Protein AF-A0A2P7AL87-F1 (afdb_monomer_lite)

pLDDT: mean 88.74, std 10.84, range [51.91, 98.0]

Sequence (246 aa):
HPDETDPDDQIDLTDKVFASVTGTSVNNFSGQNAAPGNHDFYVINSSNDATKQLLVTGFEGAANATANVSTQGFGVANQSINPTETLQVDFVTGGTVPAGDGAEIQYGSHLDNVMQAGFTINQITPSAPAGRVDIRISAFDVTGNEQGLNFYDGSPTAAAPITSIKLTGTSGVALPITVDGTYDVAGSVDVTVSGLGTGVVTITGLDNVTTVDVTTSSQMDRLTVTGVDSNEGLDITEFHFSAQTT

Secondary structure (DSSP, 8-state):
---TT-TT-----TTT------EEEEEEEEGGGPPSS-BSEEEEE-SS-TTSEEEEEEEETTEEE-EEEETTEEEESSSSB-BTEEEEEEEEE----SEE-GGG---SEEPS-EEEEEEEEEEEES--TT--EEEEEEEEEE-S---THHHHTT--EEE--EEEEEEEETT--SS-B-SSEEE--TTSPPEEEE-TTSSEEEEEEEPSSEEEEEEESS--SEEEEEE--SS-EEEEEEEEEEEEE-

Organism: NCBI:txid314235

Foldseek 3Di:
DADPVDPPRDDDCVVVDDDDDWDKDKFKWFLAPADDDWFQWFWTATPVGRQKIKIKGKDQQLHGFTWHGHQQFTETNDQWFAARMKIKIFTFGAFDDGGHYLQNFDGDGFDKAWFKKKFWFAAKPVRDQQDFFKKKKFFWAFDDDDGRCRVSVDTDTDQFFWQWKAKDDQQGDPDIDRDFDWGDRPPDHIWGWDRHRHRMIMITGHDHGMMIMTGTPHITRMMMMHTNDPGMITRIGMMMTIHIDD

Radius of gyration: 21.24 Å; chains: 1; bounding box: 79×34×49 Å

Structure (mmCIF, N/CA/C/O backbone):
data_AF-A0A2P7AL87-F1
#
_entry.id   AF-A0A2P7AL87-F1
#
loop_
_atom_site.group_PDB
_atom_site.id
_atom_site.type_symbol
_atom_site.label_atom_id
_atom_site.label_alt_id
_atom_site.label_comp_id
_atom_site.label_asym_id
_atom_site.label_entity_id
_atom_site.label_seq_id
_atom_site.pdbx_PDB_ins_code
_atom_site.Cartn_x
_atom_site.Cartn_y
_atom_site.Cartn_z
_atom_site.occupancy
_atom_site.B_iso_or_equiv
_atom_site.auth_seq_id
_atom_site.auth_comp_id
_atom_site.auth_asym_id
_atom_site.auth_atom_id
_atom_site.pdbx_PDB_model_num
ATOM 1 N N . HIS A 1 1 ? -51.431 5.697 -20.525 1.00 58.47 1 HIS A N 1
ATOM 2 C CA . HIS A 1 1 ? -51.931 5.813 -21.906 1.00 58.47 1 HIS A CA 1
ATOM 3 C C . HIS A 1 1 ? -52.333 7.259 -22.066 1.00 58.47 1 HIS A C 1
ATOM 5 O O . HIS A 1 1 ? -53.204 7.641 -21.298 1.00 58.47 1 HIS A O 1
ATOM 11 N N . PRO A 1 2 ? -51.658 8.034 -22.927 1.00 60.66 2 PRO A N 1
ATOM 12 C CA . PRO A 1 2 ? -52.001 9.434 -23.094 1.00 60.66 2 PRO A CA 1
ATOM 13 C C . PRO A 1 2 ? -53.343 9.591 -23.826 1.00 60.66 2 PRO A C 1
ATOM 15 O O . PRO A 1 2 ? -53.623 8.822 -24.750 1.00 60.66 2 PRO A O 1
ATOM 18 N N . ASP A 1 3 ? -54.158 10.545 -23.394 1.00 72.56 3 ASP A N 1
ATOM 19 C CA . ASP A 1 3 ? -55.403 10.991 -24.013 1.00 72.56 3 ASP A CA 1
ATOM 20 C C . ASP A 1 3 ? -55.117 12.198 -24.912 1.00 72.56 3 ASP A C 1
ATOM 22 O O . ASP A 1 3 ? -54.787 13.291 -24.463 1.00 72.56 3 ASP A O 1
ATOM 26 N N . GLU A 1 4 ? -55.256 11.999 -26.220 1.00 70.88 4 GLU A N 1
ATOM 27 C CA . GLU A 1 4 ? -54.939 13.008 -27.236 1.00 70.88 4 GLU A CA 1
ATOM 28 C C . GLU A 1 4 ? -55.937 14.183 -27.280 1.00 70.88 4 GLU A C 1
ATOM 30 O O . GLU A 1 4 ? -55.753 15.116 -28.066 1.00 70.88 4 GLU A O 1
ATOM 35 N N . THR A 1 5 ? -57.010 14.146 -26.482 1.00 76.31 5 THR A N 1
ATOM 36 C CA . THR A 1 5 ? -58.049 15.186 -26.451 1.00 76.31 5 THR A CA 1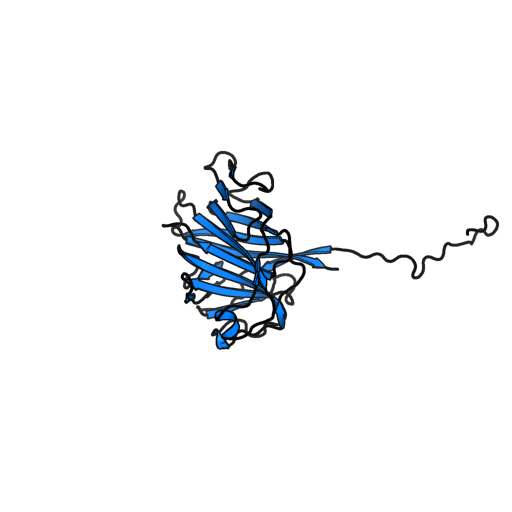
ATOM 37 C C . THR A 1 5 ? -57.954 16.135 -25.259 1.00 76.31 5 THR A C 1
ATOM 39 O O . THR A 1 5 ? -58.628 17.169 -25.268 1.00 76.31 5 THR A O 1
ATOM 42 N N . ASP A 1 6 ? -57.094 15.835 -24.283 1.00 75.94 6 ASP A N 1
ATOM 43 C CA . ASP A 1 6 ? -56.828 16.691 -23.130 1.00 75.94 6 ASP A CA 1
ATOM 44 C C . ASP A 1 6 ? -55.457 17.383 -23.287 1.00 75.94 6 ASP A C 1
ATOM 46 O O . ASP A 1 6 ? -54.415 16.727 -23.225 1.00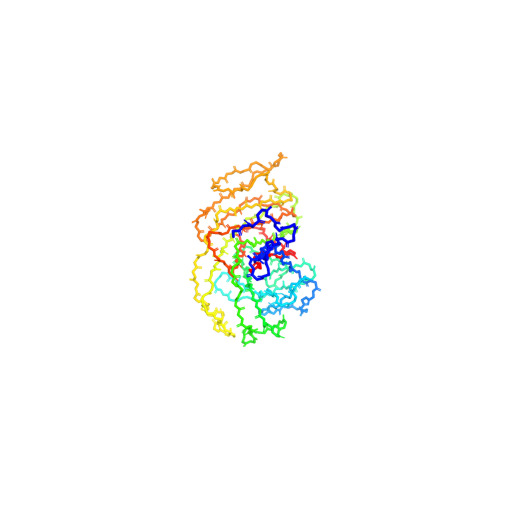 75.94 6 ASP A O 1
ATOM 50 N N . PRO A 1 7 ? -55.419 18.712 -23.514 1.00 65.88 7 PRO A N 1
ATOM 51 C CA . PRO A 1 7 ? -54.163 19.448 -23.644 1.00 65.88 7 PRO A CA 1
ATOM 52 C C . PRO A 1 7 ? -53.341 19.489 -22.343 1.00 65.88 7 PRO A C 1
ATOM 54 O O . PRO A 1 7 ? -52.167 19.856 -22.406 1.00 65.88 7 PRO A O 1
ATOM 57 N N . ASP A 1 8 ? -53.931 19.110 -21.203 1.00 69.25 8 ASP A N 1
ATOM 58 C CA . ASP A 1 8 ? -53.291 19.033 -19.889 1.00 69.25 8 ASP A CA 1
ATOM 59 C C . ASP A 1 8 ? -53.010 17.586 -19.439 1.00 69.25 8 ASP A C 1
ATOM 61 O O . ASP A 1 8 ? -52.636 17.382 -18.279 1.00 69.25 8 ASP A O 1
ATOM 65 N N . ASP A 1 9 ? -53.130 16.582 -20.322 1.00 71.12 9 ASP A N 1
ATOM 66 C CA . ASP A 1 9 ? -52.750 15.200 -20.005 1.00 71.12 9 ASP A CA 1
ATOM 67 C C . ASP A 1 9 ? -51.231 15.084 -19.815 1.00 71.12 9 ASP A C 1
ATOM 69 O O . ASP A 1 9 ? -50.433 14.866 -20.733 1.00 71.12 9 ASP A O 1
ATOM 73 N N . GLN A 1 10 ? -50.818 15.317 -18.576 1.00 71.12 10 GLN A N 1
ATOM 74 C CA . GLN A 1 10 ? -49.435 15.290 -18.151 1.00 71.12 10 GLN A CA 1
ATOM 75 C C . GLN A 1 10 ? -49.083 13.883 -17.686 1.00 71.12 10 GLN A C 1
ATOM 77 O O . GLN A 1 10 ? -49.740 13.291 -16.830 1.00 71.12 10 GLN A O 1
ATOM 82 N N . ILE A 1 11 ? -47.980 13.360 -18.216 1.00 71.50 11 ILE A N 1
ATOM 83 C CA . ILE A 1 11 ? -47.390 12.124 -17.711 1.00 71.50 11 ILE A CA 1
ATOM 84 C C . ILE A 1 11 ? -46.902 12.393 -16.282 1.00 71.50 11 ILE A C 1
ATOM 86 O O . ILE A 1 11 ? -45.880 13.051 -16.087 1.00 71.50 11 ILE A O 1
ATOM 90 N N . ASP A 1 12 ? -47.627 11.877 -15.289 1.00 71.38 12 ASP A N 1
ATOM 91 C CA . ASP A 1 12 ? -47.204 11.929 -13.891 1.00 71.38 12 ASP A CA 1
ATOM 92 C C . ASP A 1 12 ? -46.015 10.983 -13.667 1.00 71.38 12 ASP A C 1
ATOM 94 O O . ASP A 1 12 ? -46.127 9.754 -13.730 1.00 71.38 12 ASP A O 1
ATOM 98 N N . LEU A 1 13 ? -44.852 11.588 -13.442 1.00 69.81 13 LEU A N 1
ATOM 99 C CA . LEU A 1 13 ? -43.590 10.909 -13.169 1.00 69.81 13 LEU A CA 1
ATOM 100 C C . LEU A 1 13 ? -43.222 10.913 -11.675 1.00 69.81 13 LEU A C 1
ATOM 102 O O . LEU A 1 13 ? -42.133 10.449 -11.316 1.00 69.81 13 LEU A O 1
ATOM 106 N N . THR A 1 14 ? -44.109 11.409 -10.807 1.00 72.94 14 THR A N 1
ATOM 107 C CA . THR A 1 14 ? -43.929 11.414 -9.349 1.00 72.94 14 THR A CA 1
ATOM 108 C C . THR A 1 14 ? -43.740 9.979 -8.861 1.00 72.94 14 THR A C 1
ATOM 110 O O . THR A 1 14 ? -44.526 9.089 -9.180 1.00 72.94 14 THR A O 1
ATOM 113 N N . ASP A 1 15 ? -42.639 9.724 -8.153 1.00 65.94 15 ASP A N 1
ATOM 114 C CA . ASP A 1 15 ? -42.221 8.389 -7.696 1.00 65.94 15 ASP A CA 1
ATOM 115 C C . ASP A 1 15 ? -42.024 7.339 -8.815 1.00 65.94 15 ASP A C 1
ATOM 117 O O . ASP A 1 15 ? -41.997 6.132 -8.558 1.00 65.94 15 ASP A O 1
ATOM 121 N N . LYS A 1 16 ? -41.891 7.774 -10.077 1.00 63.97 16 LYS A N 1
ATOM 122 C CA . LYS A 1 16 ? -41.607 6.906 -11.237 1.00 63.97 16 LYS A CA 1
ATOM 123 C C . LYS A 1 16 ? -40.214 7.112 -11.820 1.00 63.97 16 LYS A C 1
ATOM 125 O O . LYS A 1 16 ? -39.735 6.243 -12.545 1.00 63.97 16 LYS A O 1
ATOM 130 N N . VAL A 1 17 ? -39.557 8.226 -11.497 1.00 60.22 17 VAL A N 1
ATOM 131 C CA . VAL A 1 17 ? -38.175 8.511 -11.897 1.00 60.22 17 VAL A CA 1
ATOM 132 C C . VAL A 1 17 ? -37.261 8.313 -10.694 1.00 60.22 17 VAL A C 1
ATOM 134 O O . VAL A 1 17 ? -37.156 9.172 -9.824 1.00 60.22 17 VAL A O 1
ATOM 137 N N . PHE A 1 18 ? -36.577 7.172 -10.665 1.00 67.50 18 PHE A N 1
ATOM 138 C CA . PHE A 1 18 ? -35.479 6.924 -9.737 1.00 67.50 18 PHE A CA 1
ATOM 139 C C . PHE A 1 18 ? -34.170 7.234 -10.462 1.00 67.50 18 PHE A C 1
ATOM 141 O O . PHE A 1 18 ? -33.714 6.455 -11.296 1.00 67.50 18 PHE A O 1
ATOM 148 N N . ALA A 1 19 ? -33.581 8.394 -10.178 1.00 57.25 19 ALA A N 1
ATOM 149 C CA . ALA A 1 19 ? -32.219 8.696 -10.595 1.00 57.25 19 ALA A CA 1
ATOM 150 C C . ALA A 1 19 ? -31.266 8.216 -9.492 1.00 57.25 19 ALA A C 1
ATOM 152 O O . ALA A 1 19 ? -31.168 8.848 -8.444 1.00 57.25 19 ALA A O 1
ATOM 153 N N . SER A 1 20 ? -30.591 7.086 -9.709 1.00 57.22 20 SER A N 1
ATOM 154 C CA . SER A 1 20 ? -29.416 6.721 -8.912 1.00 57.22 20 SER A CA 1
ATOM 155 C C . SER A 1 20 ? -28.197 7.371 -9.561 1.00 57.22 20 SER A C 1
ATOM 157 O O . SER A 1 20 ? -27.958 7.201 -10.758 1.00 57.22 20 SER A O 1
ATOM 159 N N . VAL A 1 21 ? -27.467 8.175 -8.790 1.00 57.81 21 VAL A N 1
ATOM 160 C CA . VAL A 1 21 ? -26.192 8.758 -9.209 1.00 57.81 21 VAL A CA 1
ATOM 161 C C . VAL A 1 21 ? -25.098 7.914 -8.579 1.00 57.81 21 VAL A C 1
ATOM 163 O O . VAL A 1 21 ? -24.751 8.111 -7.420 1.00 57.81 21 VAL A O 1
ATOM 166 N N . THR A 1 22 ? -24.551 6.971 -9.341 1.00 58.72 22 THR A N 1
ATOM 167 C CA . THR A 1 22 ? -23.320 6.290 -8.940 1.00 58.72 22 THR A CA 1
ATOM 168 C C . THR A 1 22 ? -22.155 7.245 -9.170 1.00 58.72 22 THR A C 1
ATOM 170 O O . THR A 1 22 ? -21.817 7.574 -10.308 1.00 58.72 22 THR A O 1
ATOM 173 N N . GLY A 1 23 ? -21.572 7.732 -8.079 1.00 60.50 23 GLY A N 1
ATOM 174 C CA . GLY A 1 23 ? -20.354 8.534 -8.086 1.00 60.50 23 GLY A CA 1
ATOM 175 C C . GLY A 1 23 ? -19.142 7.681 -7.723 1.00 60.50 23 GLY A C 1
ATOM 176 O O . GLY A 1 23 ? -19.226 6.798 -6.871 1.00 60.50 23 GLY A O 1
ATOM 177 N N . THR A 1 24 ? -18.002 7.948 -8.355 1.00 70.94 24 THR A N 1
ATOM 178 C CA . THR A 1 24 ? -16.700 7.459 -7.884 1.00 70.94 24 THR A CA 1
ATOM 179 C C . THR A 1 24 ? -16.003 8.612 -7.179 1.00 70.94 24 THR A C 1
ATOM 181 O O . THR A 1 24 ? -15.767 9.653 -7.794 1.00 70.94 24 THR A O 1
ATOM 184 N N . SER A 1 25 ? -15.698 8.449 -5.894 1.00 81.00 25 SER A N 1
ATOM 185 C CA . SER A 1 25 ? -14.868 9.389 -5.141 1.00 81.00 25 SER A CA 1
ATOM 186 C C . SER A 1 25 ? -13.500 8.770 -4.879 1.00 81.00 25 SER A C 1
ATOM 188 O O . SER A 1 25 ? -13.388 7.573 -4.615 1.00 81.00 25 SER A O 1
ATOM 190 N N . VAL A 1 26 ? -12.455 9.595 -4.968 1.00 88.88 26 VAL A N 1
ATOM 191 C CA . VAL A 1 26 ? -11.090 9.206 -4.599 1.00 88.88 26 VAL A CA 1
ATOM 192 C C . VAL A 1 26 ? -10.824 9.728 -3.196 1.00 88.88 26 VAL A C 1
ATOM 194 O O . VAL A 1 26 ? -10.967 10.926 -2.955 1.00 88.88 26 VAL A O 1
ATOM 197 N N . ASN A 1 27 ? -10.469 8.839 -2.278 1.00 91.38 27 ASN A N 1
ATOM 198 C CA . ASN A 1 27 ? -10.058 9.164 -0.918 1.00 91.38 27 ASN A CA 1
ATOM 199 C C . ASN A 1 27 ? -8.536 9.118 -0.851 1.00 91.38 27 ASN A C 1
ATOM 201 O O . ASN A 1 27 ? -7.960 8.091 -1.195 1.00 91.38 27 ASN A O 1
ATOM 205 N N . ASN A 1 28 ? -7.902 10.203 -0.402 1.00 92.88 28 ASN A N 1
ATOM 206 C CA . ASN A 1 28 ? -6.437 10.307 -0.338 1.00 92.88 28 ASN A CA 1
ATOM 207 C C . ASN A 1 28 ? -5.963 10.480 1.105 1.00 92.88 28 ASN A C 1
ATOM 209 O O . ASN A 1 28 ? -6.606 11.186 1.895 1.00 92.88 28 ASN A O 1
ATOM 213 N N . PHE A 1 29 ? -4.815 9.892 1.419 1.00 94.50 29 PHE A N 1
ATOM 214 C CA . PHE A 1 29 ? -4.236 9.797 2.753 1.00 94.50 29 PHE A CA 1
ATOM 215 C C . PHE A 1 29 ? -2.776 10.237 2.714 1.00 94.50 29 PHE A C 1
ATOM 217 O O . PHE A 1 29 ? -1.985 9.727 1.925 1.00 94.50 29 PHE A O 1
ATOM 224 N N . SER A 1 30 ? -2.402 11.156 3.601 1.00 93.25 30 SER A N 1
ATOM 225 C CA . SER A 1 30 ? -1.013 11.572 3.792 1.00 93.25 30 SER A CA 1
ATOM 226 C C . SER A 1 30 ? -0.668 11.600 5.275 1.00 93.25 30 SER A C 1
ATOM 228 O O . SER A 1 30 ? -1.532 11.818 6.128 1.00 93.25 30 SER A O 1
ATOM 230 N N . GLY A 1 31 ? 0.613 11.434 5.599 1.00 87.56 31 GLY A N 1
ATOM 231 C CA . GLY A 1 31 ? 1.086 11.474 6.983 1.00 87.56 31 GLY A CA 1
ATOM 232 C C . GLY A 1 31 ? 1.127 12.877 7.607 1.00 87.56 31 GLY A C 1
ATOM 233 O O . GLY A 1 31 ? 1.644 13.046 8.709 1.00 87.56 31 GLY A O 1
ATOM 234 N N . GLN A 1 32 ? 0.568 13.900 6.945 1.00 85.56 32 GLN A N 1
ATOM 235 C CA . GLN A 1 32 ? 0.622 15.301 7.381 1.00 85.56 32 GLN A CA 1
ATOM 236 C C . GLN A 1 32 ? 0.076 15.530 8.801 1.00 85.56 32 GLN A C 1
ATOM 238 O O . GLN A 1 32 ? 0.571 16.411 9.505 1.00 85.56 32 GLN A O 1
ATOM 243 N N . ASN A 1 33 ? -0.931 14.752 9.209 1.00 82.94 33 ASN A N 1
ATOM 244 C CA . ASN A 1 33 ? -1.582 14.842 10.521 1.00 82.94 33 ASN A CA 1
ATOM 245 C C . ASN A 1 33 ? -1.330 13.601 11.395 1.00 82.94 33 ASN A C 1
ATOM 247 O O . ASN A 1 33 ? -2.071 13.367 12.349 1.00 82.94 33 ASN A O 1
ATOM 251 N N . ALA A 1 34 ? -0.330 12.785 11.055 1.00 90.62 34 ALA A N 1
ATOM 252 C CA . ALA A 1 34 ? 0.011 11.606 11.837 1.00 90.62 34 ALA A CA 1
ATOM 253 C C . ALA A 1 34 ? 0.554 11.996 13.220 1.00 90.62 34 ALA A C 1
ATOM 255 O O . ALA A 1 34 ? 1.189 13.043 13.392 1.00 90.62 34 ALA A O 1
ATOM 256 N N . ALA A 1 35 ? 0.308 11.143 14.217 1.00 91.38 35 ALA A N 1
ATOM 257 C CA . ALA A 1 35 ? 0.916 11.305 15.530 1.00 91.38 35 ALA A CA 1
ATOM 258 C C . ALA A 1 35 ? 2.455 11.241 15.410 1.00 91.38 35 ALA A C 1
ATOM 260 O O . ALA A 1 35 ? 2.979 10.437 14.649 1.00 91.38 35 ALA A O 1
ATOM 261 N N . PRO A 1 36 ? 3.225 12.062 16.136 1.00 89.56 36 PRO A N 1
ATOM 262 C CA . PRO A 1 36 ? 4.680 11.995 16.053 1.00 89.56 36 PRO A CA 1
ATOM 263 C C . PRO A 1 36 ? 5.223 10.715 16.708 1.00 89.56 36 PRO A C 1
ATOM 265 O O . PRO A 1 36 ? 4.662 10.231 17.693 1.00 89.56 36 PRO A O 1
ATOM 268 N N . GLY A 1 37 ? 6.366 10.230 16.221 1.00 88.00 37 GLY A N 1
ATOM 269 C CA . GLY A 1 37 ? 7.086 9.078 16.777 1.00 88.00 37 GLY A CA 1
ATOM 270 C C . GLY A 1 37 ? 7.046 7.863 15.858 1.00 88.00 37 GLY A C 1
ATOM 271 O O . GLY A 1 37 ? 6.681 8.006 14.699 1.00 88.00 37 GLY A O 1
ATOM 272 N N . ASN A 1 38 ? 7.429 6.709 16.403 1.00 91.62 38 ASN A N 1
ATOM 273 C CA . ASN A 1 38 ? 7.218 5.394 15.807 1.00 91.62 38 ASN A CA 1
ATOM 274 C C . ASN A 1 38 ? 6.219 4.662 16.698 1.00 91.62 38 ASN A C 1
ATOM 276 O O . ASN A 1 38 ? 6.433 4.596 17.910 1.00 91.62 38 ASN A O 1
ATOM 280 N N . HIS A 1 39 ? 5.168 4.122 16.099 1.00 96.12 39 HIS A N 1
ATOM 281 C CA . HIS A 1 39 ? 4.103 3.402 16.794 1.00 96.12 39 HIS A CA 1
ATOM 282 C C . HIS A 1 39 ? 3.888 2.062 16.105 1.00 96.12 39 HIS A C 1
ATOM 284 O O . HIS A 1 39 ? 4.256 1.906 14.941 1.00 96.12 39 HIS A O 1
ATOM 290 N N . ASP A 1 40 ? 3.291 1.095 16.790 1.00 96.75 40 ASP A N 1
ATOM 291 C CA . ASP A 1 40 ? 2.956 -0.183 16.158 1.00 96.75 40 ASP A CA 1
ATOM 292 C C . ASP A 1 40 ? 1.974 0.055 14.996 1.00 96.75 40 ASP A C 1
ATOM 294 O O . ASP A 1 40 ? 2.154 -0.473 13.893 1.00 96.75 40 ASP A O 1
ATOM 298 N N . PHE A 1 41 ? 1.000 0.948 15.204 1.00 97.50 41 PHE A N 1
ATOM 299 C CA . PHE A 1 41 ? 0.019 1.324 14.191 1.00 97.50 41 PHE A CA 1
ATOM 300 C C . PHE A 1 41 ? -0.263 2.830 14.125 1.00 97.50 41 PHE A C 1
ATOM 302 O O . PHE A 1 41 ? -0.020 3.574 15.077 1.00 97.50 41 PHE A O 1
ATOM 309 N N . TYR A 1 42 ? -0.869 3.252 13.012 1.00 97.88 42 TYR A N 1
ATOM 310 C CA . TYR A 1 42 ? -1.472 4.577 12.828 1.00 97.88 42 TYR A CA 1
ATOM 311 C C . TYR A 1 42 ? -2.864 4.466 12.225 1.00 97.88 42 TYR A C 1
ATOM 313 O O . TYR A 1 42 ? -3.101 3.613 11.380 1.00 97.88 42 TYR A O 1
ATOM 321 N N . VAL A 1 43 ? -3.751 5.392 12.577 1.00 97.25 43 VAL A N 1
ATOM 322 C CA . VAL A 1 43 ? -5.024 5.622 11.890 1.00 97.25 43 VAL A CA 1
ATOM 323 C C . VAL A 1 43 ? -4.987 7.007 11.257 1.00 97.25 43 VAL A C 1
ATOM 325 O O . VAL A 1 43 ? -4.949 8.026 11.947 1.00 97.25 43 VAL A O 1
ATOM 328 N N . ILE A 1 44 ? -5.003 7.048 9.928 1.00 96.75 44 ILE A N 1
ATOM 329 C CA . ILE A 1 44 ? -4.940 8.277 9.138 1.00 96.75 44 ILE A CA 1
ATOM 330 C C . ILE A 1 44 ? -6.300 8.527 8.499 1.00 96.75 44 ILE A C 1
ATOM 332 O O . ILE A 1 44 ? -6.796 7.713 7.727 1.00 96.75 44 ILE A O 1
ATOM 336 N N . ASN A 1 45 ? -6.910 9.669 8.801 1.00 95.44 45 ASN A N 1
ATOM 337 C CA . ASN A 1 45 ? -8.167 10.066 8.170 1.00 95.44 45 ASN A CA 1
ATOM 338 C C . ASN A 1 45 ? -7.929 10.495 6.721 1.00 95.44 45 ASN A C 1
ATOM 340 O O . ASN A 1 45 ? -6.922 11.140 6.416 1.00 95.44 45 ASN A O 1
ATOM 344 N N . SER A 1 46 ? -8.891 10.209 5.846 1.00 94.00 46 SER A N 1
ATOM 345 C CA . SER A 1 46 ? -8.846 10.739 4.492 1.00 94.00 46 SER A CA 1
ATOM 346 C C . SER A 1 46 ? -8.970 12.260 4.505 1.00 94.00 46 SER A C 1
ATOM 348 O O . SER A 1 46 ? -9.716 12.845 5.294 1.00 94.00 46 SER A O 1
ATOM 350 N N . SER A 1 47 ? -8.245 12.904 3.596 1.00 89.62 47 SER A N 1
ATOM 351 C CA . SER A 1 47 ? -8.239 14.361 3.433 1.00 89.62 47 SER A CA 1
ATOM 352 C C . SER A 1 47 ? -9.593 14.943 3.016 1.00 89.62 47 SER A C 1
ATOM 354 O O . SER A 1 47 ? -9.867 16.109 3.302 1.00 89.62 47 SER A O 1
ATOM 356 N N . ASN A 1 48 ? -10.442 14.152 2.360 1.00 87.44 48 ASN A N 1
ATOM 357 C CA . ASN A 1 48 ? -11.726 14.588 1.811 1.00 87.44 48 ASN A CA 1
ATOM 358 C C . ASN A 1 48 ? -12.952 13.908 2.444 1.00 87.44 48 ASN A C 1
ATOM 360 O O . ASN A 1 48 ? -14.059 14.411 2.270 1.00 87.44 48 ASN A O 1
ATOM 364 N N . ASP A 1 49 ? -12.769 12.823 3.199 1.00 90.56 49 ASP A N 1
ATOM 365 C CA . ASP A 1 49 ? -13.825 12.174 3.981 1.00 90.56 49 ASP A CA 1
ATOM 366 C C . ASP A 1 49 ? -13.239 11.536 5.250 1.00 90.56 49 ASP A C 1
ATOM 368 O O . ASP A 1 49 ? -12.743 10.411 5.234 1.00 90.56 49 ASP A O 1
ATOM 372 N N . ALA A 1 50 ? -13.322 12.238 6.382 1.00 90.50 50 ALA A N 1
ATOM 373 C CA . ALA A 1 50 ? -12.772 11.753 7.650 1.00 90.50 50 ALA A CA 1
ATOM 374 C C . ALA A 1 50 ? -13.455 10.479 8.188 1.00 90.50 50 ALA A C 1
ATOM 376 O O . ALA A 1 50 ? -12.958 9.887 9.144 1.00 90.50 50 ALA A O 1
ATOM 377 N N . THR A 1 51 ? -14.581 10.047 7.604 1.00 92.00 51 THR A N 1
ATOM 378 C CA . THR A 1 51 ? -15.199 8.754 7.937 1.00 92.00 51 THR A CA 1
ATOM 379 C C . THR A 1 51 ? -14.469 7.578 7.290 1.00 92.00 51 THR A C 1
ATOM 381 O O . THR A 1 51 ? -14.648 6.439 7.725 1.00 92.00 51 THR A O 1
ATOM 384 N N . LYS A 1 52 ? -13.640 7.836 6.272 1.00 94.75 52 LYS A N 1
ATOM 385 C CA . LYS A 1 52 ? -12.746 6.865 5.640 1.00 94.75 52 LYS A CA 1
ATOM 386 C C . LYS A 1 52 ? -11.352 7.019 6.218 1.00 94.75 52 LYS A C 1
ATOM 388 O O . LYS A 1 52 ? -10.824 8.128 6.317 1.00 94.75 52 LYS A O 1
ATOM 393 N N . GLN A 1 53 ? -10.762 5.904 6.611 1.00 96.62 53 GLN A N 1
ATOM 394 C CA . GLN A 1 53 ? -9.509 5.882 7.346 1.00 96.62 53 GLN A CA 1
ATOM 395 C C . GLN A 1 53 ? -8.570 4.828 6.769 1.00 96.62 53 GLN A C 1
ATOM 397 O O . GLN A 1 53 ? -9.002 3.844 6.171 1.00 96.62 53 GLN A O 1
ATOM 402 N N . LEU A 1 54 ? -7.280 5.058 6.970 1.00 97.19 54 LEU A N 1
ATOM 403 C CA . LEU A 1 54 ? -6.204 4.133 6.668 1.00 97.19 54 LEU A CA 1
ATOM 404 C C . LEU A 1 54 ? -5.599 3.672 7.992 1.00 97.19 54 LEU A C 1
ATOM 406 O O . LEU A 1 54 ? -5.028 4.491 8.713 1.00 97.19 54 LEU A O 1
ATOM 410 N N . LEU A 1 55 ? -5.739 2.392 8.320 1.00 97.44 55 LEU A N 1
ATOM 411 C CA . LEU A 1 55 ? -4.999 1.758 9.406 1.00 97.44 55 LEU A CA 1
ATOM 412 C C . LEU A 1 55 ? -3.670 1.255 8.835 1.00 97.44 55 LEU A C 1
ATOM 414 O O . LEU A 1 55 ? -3.661 0.461 7.905 1.00 97.44 55 LEU A O 1
ATOM 418 N N . VAL A 1 56 ? -2.555 1.752 9.358 1.00 97.44 56 VAL A N 1
ATOM 419 C CA . VAL A 1 56 ? -1.205 1.491 8.844 1.00 97.44 56 VAL A CA 1
ATOM 420 C C . VAL A 1 56 ? -0.419 0.692 9.870 1.00 97.44 56 VAL A C 1
ATOM 422 O O . VAL A 1 56 ? -0.336 1.116 11.023 1.00 97.44 56 VAL A O 1
ATOM 425 N N . THR A 1 57 ? 0.200 -0.408 9.448 1.00 97.00 57 THR A N 1
ATOM 426 C CA . THR A 1 57 ? 1.083 -1.247 10.271 1.00 97.00 57 THR A CA 1
ATOM 427 C C . THR A 1 57 ? 2.345 -1.650 9.504 1.00 97.00 57 THR A C 1
ATOM 429 O O . THR A 1 57 ? 2.359 -1.699 8.272 1.00 97.00 57 THR A O 1
ATOM 432 N N . GLY A 1 58 ? 3.437 -1.900 10.233 1.00 95.62 58 GLY A N 1
ATOM 433 C CA . GLY A 1 58 ? 4.728 -2.292 9.667 1.00 95.62 58 GLY A CA 1
ATOM 434 C C . GLY A 1 58 ? 5.125 -3.723 10.024 1.00 95.62 58 GLY A C 1
ATOM 435 O O . GLY A 1 58 ? 4.774 -4.238 11.085 1.00 95.62 58 GLY A O 1
ATOM 436 N N . PHE A 1 59 ? 5.894 -4.361 9.145 1.00 94.94 59 PHE A N 1
ATOM 437 C CA . PHE A 1 59 ? 6.435 -5.703 9.355 1.00 94.94 59 PHE A CA 1
ATOM 438 C C . PHE A 1 59 ? 7.860 -5.811 8.808 1.00 94.94 59 PHE A C 1
ATOM 440 O O . PHE A 1 59 ? 8.166 -5.254 7.756 1.00 94.94 59 PHE A O 1
ATOM 447 N N . GLU A 1 60 ? 8.710 -6.584 9.482 1.00 93.06 60 GLU A N 1
ATOM 448 C CA . GLU A 1 60 ? 10.016 -7.024 8.980 1.00 93.06 60 GLU A CA 1
ATOM 449 C C . GLU A 1 60 ? 9.959 -8.543 8.768 1.00 93.06 60 GLU A C 1
ATOM 451 O O . GLU A 1 60 ? 9.874 -9.336 9.714 1.00 93.06 60 GLU A O 1
ATOM 456 N N . GLY A 1 61 ? 9.916 -8.971 7.503 1.00 88.88 61 GLY A N 1
ATOM 457 C CA . GLY A 1 61 ? 9.573 -10.350 7.169 1.00 88.88 61 GLY A CA 1
ATOM 458 C C . GLY A 1 61 ? 8.184 -10.734 7.699 1.00 88.88 61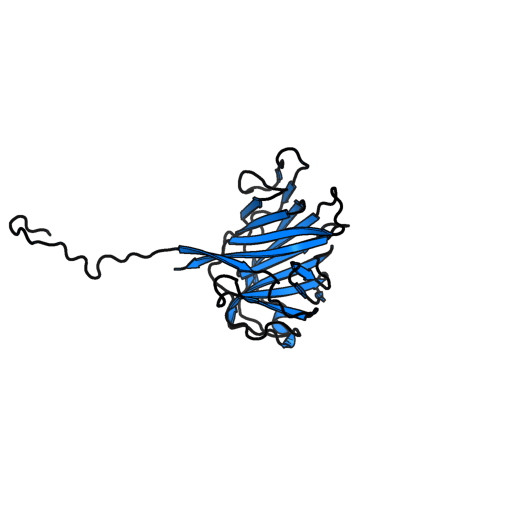 GLY A C 1
ATOM 459 O O . GLY A 1 61 ? 7.177 -10.203 7.245 1.00 88.88 61 GLY A O 1
ATOM 460 N N . ALA A 1 62 ? 8.131 -11.688 8.635 1.00 87.25 62 ALA A N 1
ATOM 461 C CA . ALA A 1 62 ? 6.888 -12.143 9.275 1.00 87.25 62 ALA A CA 1
ATOM 462 C C . ALA A 1 62 ? 6.685 -11.581 10.695 1.00 87.25 62 ALA A C 1
ATOM 464 O O . ALA A 1 62 ? 5.717 -11.944 11.359 1.00 87.25 62 ALA A O 1
ATOM 465 N N . ALA A 1 63 ? 7.615 -10.763 11.192 1.00 91.38 63 ALA A N 1
ATOM 466 C CA . ALA A 1 63 ? 7.529 -10.166 12.517 1.00 91.38 63 ALA A CA 1
ATOM 467 C C . ALA A 1 63 ? 6.908 -8.770 12.437 1.00 91.38 63 ALA A C 1
ATOM 469 O O . ALA A 1 63 ? 7.183 -8.018 11.501 1.00 91.38 63 ALA A O 1
ATOM 470 N N . ASN A 1 64 ? 6.111 -8.409 13.442 1.00 91.75 64 ASN A N 1
ATOM 471 C CA . ASN A 1 64 ? 5.609 -7.045 13.583 1.00 91.75 64 ASN A CA 1
ATOM 472 C C . ASN A 1 64 ? 6.783 -6.083 13.781 1.00 91.75 64 ASN A C 1
ATOM 474 O O . ASN A 1 64 ? 7.718 -6.373 14.533 1.00 91.75 64 ASN A O 1
ATOM 478 N N . ALA A 1 65 ? 6.693 -4.927 13.143 1.00 94.19 65 ALA A N 1
ATOM 479 C CA . ALA A 1 65 ? 7.598 -3.810 13.326 1.00 94.19 65 ALA A CA 1
ATOM 480 C C . ALA A 1 65 ? 6.775 -2.537 13.539 1.00 94.19 65 ALA A C 1
ATOM 482 O O . ALA A 1 65 ? 5.606 -2.454 13.163 1.00 94.19 65 ALA A O 1
ATOM 483 N N . THR A 1 66 ? 7.387 -1.513 14.123 1.00 95.38 66 THR A N 1
ATOM 484 C CA . THR A 1 66 ? 6.720 -0.211 14.225 1.00 95.38 66 THR A CA 1
ATOM 485 C C . THR A 1 66 ? 6.516 0.380 12.834 1.00 95.38 66 THR A C 1
ATOM 487 O O . THR A 1 66 ? 7.438 0.355 12.017 1.00 95.38 66 THR A O 1
ATOM 490 N N . ALA A 1 67 ? 5.357 0.965 12.572 1.00 95.00 67 ALA A N 1
ATOM 491 C CA . ALA A 1 67 ? 5.178 1.883 11.462 1.00 95.00 67 ALA A CA 1
ATOM 492 C C . ALA A 1 67 ? 5.825 3.239 11.796 1.00 95.00 67 ALA A C 1
ATOM 494 O O . ALA A 1 67 ? 5.995 3.613 12.961 1.00 95.00 67 ALA A O 1
ATOM 495 N N . ASN A 1 68 ? 6.173 4.003 10.766 1.00 92.94 68 ASN A N 1
ATOM 496 C CA . ASN A 1 68 ? 6.594 5.387 10.920 1.00 92.94 68 ASN A CA 1
ATOM 497 C C . ASN A 1 68 ? 5.893 6.245 9.866 1.00 92.94 68 ASN A C 1
ATOM 499 O O . ASN A 1 68 ? 6.180 6.162 8.670 1.00 92.94 68 ASN A O 1
ATOM 503 N N . VAL A 1 69 ? 4.954 7.068 10.326 1.00 91.94 69 VAL A N 1
ATOM 504 C CA . VAL A 1 69 ? 4.145 7.939 9.475 1.00 91.94 69 VAL A CA 1
ATOM 505 C C . VAL A 1 69 ? 4.365 9.387 9.894 1.00 91.94 69 VAL A C 1
ATOM 507 O O . VAL A 1 69 ? 4.217 9.742 11.061 1.00 91.94 69 VAL A O 1
ATOM 510 N N . SER A 1 70 ? 4.721 10.242 8.939 1.00 89.44 70 SER A N 1
ATOM 511 C CA . SER A 1 70 ? 4.955 11.669 9.172 1.00 89.44 70 SER A CA 1
ATOM 512 C C . SER A 1 70 ? 4.631 12.508 7.938 1.00 89.44 70 SER A C 1
ATOM 514 O O . SER A 1 70 ? 4.211 11.996 6.901 1.00 89.44 70 SER A O 1
ATOM 516 N N . THR A 1 71 ? 4.892 13.814 8.010 1.00 85.19 71 THR A N 1
ATOM 517 C CA . THR A 1 71 ? 4.765 14.721 6.858 1.00 85.19 71 THR A CA 1
ATOM 518 C C . THR A 1 71 ? 5.613 14.295 5.660 1.00 85.19 71 THR A C 1
ATOM 520 O O . THR A 1 71 ? 5.315 14.700 4.542 1.00 85.19 71 THR A O 1
ATOM 523 N N . GLN A 1 72 ? 6.665 13.505 5.894 1.00 84.38 72 GLN A N 1
ATOM 524 C CA . GLN A 1 72 ? 7.564 13.020 4.851 1.00 84.38 72 GLN A CA 1
ATOM 525 C C . GLN A 1 72 ? 7.050 11.754 4.166 1.00 84.38 72 GLN A C 1
ATOM 527 O O . GLN A 1 72 ? 7.504 11.455 3.067 1.00 84.38 72 GLN A O 1
ATOM 532 N N . GLY A 1 73 ? 6.115 11.032 4.787 1.00 89.88 73 GLY A N 1
ATOM 533 C CA . GLY A 1 73 ? 5.558 9.811 4.227 1.00 89.88 73 GLY A CA 1
ATOM 534 C C . GLY A 1 73 ? 5.354 8.690 5.237 1.00 89.88 73 GLY A C 1
ATOM 535 O O . GLY A 1 73 ? 5.335 8.908 6.451 1.00 89.88 73 GLY A O 1
ATOM 536 N N . PHE A 1 74 ? 5.191 7.493 4.692 1.00 94.19 74 PHE A N 1
ATOM 537 C CA . PHE A 1 74 ? 4.924 6.229 5.350 1.00 94.19 74 PHE A CA 1
ATOM 538 C C . PHE A 1 74 ? 6.127 5.298 5.161 1.00 94.19 74 PHE A C 1
ATOM 540 O O . PHE A 1 74 ? 6.641 5.163 4.049 1.00 94.19 74 PHE A O 1
ATOM 547 N N . GLY A 1 75 ? 6.537 4.630 6.235 1.00 92.50 75 GLY A N 1
ATOM 548 C CA . GLY A 1 75 ? 7.620 3.651 6.238 1.00 92.50 75 GLY A CA 1
ATOM 549 C C . GLY A 1 75 ? 7.515 2.676 7.409 1.00 92.50 75 GLY A C 1
ATOM 550 O O . GLY A 1 75 ? 6.549 2.708 8.181 1.00 92.50 75 GLY A O 1
ATOM 551 N N . VAL A 1 76 ? 8.515 1.805 7.536 1.00 92.69 76 VAL A N 1
ATOM 552 C CA . VAL A 1 76 ? 8.607 0.772 8.575 1.00 92.69 76 VAL A CA 1
ATOM 553 C C . VAL A 1 76 ? 9.873 1.004 9.391 1.00 92.69 76 VAL A C 1
ATOM 555 O O . VAL A 1 76 ? 10.969 1.075 8.849 1.00 92.69 76 VAL A O 1
ATOM 558 N N . ALA A 1 77 ? 9.721 1.160 10.709 1.00 88.44 77 ALA A N 1
ATOM 559 C CA . ALA A 1 77 ? 10.738 1.521 11.710 1.00 88.44 77 ALA A CA 1
ATOM 560 C C . ALA A 1 77 ? 11.463 2.867 11.483 1.00 88.44 77 ALA A C 1
ATOM 562 O O . ALA A 1 77 ? 11.842 3.561 12.427 1.00 88.44 77 ALA A O 1
ATOM 563 N N . ASN A 1 78 ? 11.629 3.279 10.240 1.00 84.88 78 ASN A N 1
ATOM 564 C CA . ASN A 1 78 ? 12.186 4.526 9.759 1.00 84.88 78 ASN A CA 1
ATOM 565 C C . ASN A 1 78 ? 11.248 5.079 8.664 1.00 84.88 78 ASN A C 1
ATOM 567 O O . ASN A 1 78 ? 10.199 4.511 8.379 1.00 84.88 78 ASN A O 1
ATOM 571 N N . GLN A 1 79 ? 11.603 6.213 8.066 1.00 83.06 79 GLN A N 1
ATOM 572 C CA . GLN A 1 79 ? 10.753 6.895 7.085 1.00 83.06 79 GLN A CA 1
ATOM 573 C C . GLN A 1 79 ? 10.729 6.244 5.686 1.00 83.06 79 GLN A C 1
ATOM 575 O O . GLN A 1 79 ? 10.246 6.872 4.749 1.00 83.06 79 GLN A O 1
ATOM 580 N N . SER A 1 80 ? 11.252 5.025 5.552 1.00 89.00 80 SER A N 1
ATOM 581 C CA . SER A 1 80 ? 11.347 4.258 4.313 1.00 89.00 80 SER A CA 1
ATOM 582 C C . SER A 1 80 ? 10.869 2.818 4.526 1.00 89.00 80 SER A C 1
ATOM 584 O O . SER A 1 80 ? 10.701 2.365 5.657 1.00 89.00 80 SER A O 1
ATOM 586 N N . ILE A 1 81 ? 10.608 2.117 3.430 1.00 92.56 81 ILE A N 1
ATOM 587 C CA . ILE A 1 81 ? 10.367 0.678 3.367 1.00 92.56 81 ILE A CA 1
ATOM 588 C C . ILE A 1 81 ? 11.625 0.071 2.754 1.00 92.56 81 ILE A C 1
ATOM 590 O O . ILE A 1 81 ? 11.850 0.182 1.548 1.00 92.56 81 ILE A O 1
ATOM 594 N N . ASN A 1 82 ? 12.467 -0.521 3.588 1.00 92.06 82 ASN A N 1
ATOM 595 C CA . ASN A 1 82 ? 13.701 -1.183 3.189 1.00 92.06 82 ASN A CA 1
ATOM 596 C C . ASN A 1 82 ? 13.436 -2.563 2.567 1.00 92.06 82 ASN A C 1
ATOM 598 O O . ASN A 1 82 ? 12.334 -3.114 2.678 1.00 92.06 82 ASN A O 1
ATOM 602 N N . PRO A 1 83 ? 14.469 -3.178 1.964 1.00 89.94 83 PRO A N 1
ATOM 603 C CA . PRO A 1 83 ? 14.451 -4.592 1.618 1.00 89.94 83 PRO A CA 1
ATOM 604 C C . PRO A 1 83 ? 13.876 -5.468 2.737 1.00 89.94 83 PRO A C 1
ATOM 606 O O . PRO A 1 83 ? 14.315 -5.386 3.882 1.00 89.94 83 PRO A O 1
ATOM 609 N N . THR A 1 84 ? 12.930 -6.346 2.397 1.00 90.56 84 THR A N 1
ATOM 610 C CA . THR A 1 84 ? 12.216 -7.283 3.293 1.00 90.56 84 THR A CA 1
ATOM 611 C C . THR A 1 84 ? 11.206 -6.670 4.269 1.00 90.56 84 THR A C 1
ATOM 613 O O . THR A 1 84 ? 10.421 -7.415 4.867 1.00 90.56 84 THR A O 1
ATOM 616 N N . GLU A 1 85 ? 11.157 -5.343 4.393 1.00 95.69 85 GLU A N 1
ATOM 617 C CA . GLU A 1 85 ? 10.110 -4.659 5.148 1.00 95.69 85 GLU A CA 1
ATOM 618 C C . GLU A 1 85 ? 8.812 -4.622 4.335 1.00 95.69 85 GLU A C 1
ATOM 620 O O . GLU A 1 85 ? 8.810 -4.514 3.106 1.00 95.69 85 GLU A O 1
ATOM 625 N N . THR A 1 86 ? 7.684 -4.728 5.031 1.00 96.25 86 THR A N 1
ATOM 626 C CA . THR A 1 86 ? 6.345 -4.633 4.452 1.00 96.25 86 THR A CA 1
ATOM 627 C C . THR A 1 86 ? 5.537 -3.595 5.202 1.00 96.25 86 THR A C 1
ATOM 629 O O . THR A 1 86 ? 5.333 -3.710 6.409 1.00 96.25 86 THR A O 1
ATOM 632 N N . LEU A 1 87 ? 5.038 -2.605 4.470 1.00 96.81 87 LEU A N 1
ATOM 633 C CA . LEU A 1 87 ? 4.009 -1.705 4.958 1.00 96.81 87 LEU A CA 1
ATOM 634 C C . LEU A 1 87 ? 2.649 -2.285 4.574 1.00 96.81 87 LEU A C 1
ATOM 636 O O . LEU A 1 87 ? 2.372 -2.505 3.392 1.00 96.81 87 LEU A O 1
ATOM 640 N N . GLN A 1 88 ? 1.810 -2.548 5.566 1.00 97.00 88 GLN A N 1
ATOM 641 C CA . GLN A 1 88 ? 0.428 -2.949 5.362 1.00 97.00 88 GLN A CA 1
ATOM 642 C C . GLN A 1 88 ? -0.476 -1.754 5.631 1.00 97.00 88 GLN A C 1
ATOM 644 O O . GLN A 1 88 ? -0.295 -1.021 6.607 1.00 97.00 88 GLN A O 1
ATOM 649 N N . VAL A 1 89 ? -1.455 -1.568 4.756 1.00 97.25 89 VAL A N 1
ATOM 650 C CA . VAL A 1 89 ? -2.498 -0.573 4.933 1.00 97.25 89 VAL A CA 1
ATOM 651 C C . VAL A 1 89 ? -3.867 -1.210 4.766 1.00 97.25 89 VAL A C 1
ATOM 653 O O . VAL A 1 89 ? -4.112 -1.958 3.821 1.00 97.25 89 VAL A O 1
ATOM 656 N N . ASP A 1 90 ? -4.762 -0.877 5.682 1.00 97.69 90 ASP A N 1
ATOM 657 C CA . ASP A 1 90 ? -6.126 -1.369 5.736 1.00 97.69 90 ASP A CA 1
ATOM 658 C C . ASP A 1 90 ? -7.089 -0.184 5.595 1.00 97.69 90 ASP A C 1
ATOM 660 O O . ASP A 1 90 ? -6.994 0.818 6.310 1.00 97.69 90 ASP A O 1
ATOM 664 N N . PHE A 1 91 ? -8.028 -0.289 4.662 1.00 96.94 91 PHE A N 1
ATOM 665 C CA . PHE A 1 91 ? -9.084 0.686 4.427 1.00 96.94 91 PHE A CA 1
ATOM 666 C C . PHE A 1 91 ? -10.220 0.417 5.413 1.00 96.94 91 PHE A C 1
ATOM 668 O O . PHE A 1 91 ? -10.960 -0.557 5.283 1.00 96.94 91 PHE A O 1
ATOM 675 N N . VAL A 1 92 ? -10.353 1.279 6.419 1.00 97.00 92 VAL A N 1
ATOM 676 C CA . VAL A 1 92 ? -11.257 1.068 7.557 1.00 97.00 92 VAL A CA 1
ATOM 677 C C . VAL A 1 92 ? -12.107 2.303 7.858 1.00 97.00 92 VAL A C 1
ATOM 679 O O . VAL A 1 92 ? -11.956 3.378 7.271 1.00 97.00 92 VAL A O 1
ATOM 682 N N . THR A 1 93 ? -13.029 2.152 8.800 1.00 96.62 93 THR A N 1
ATOM 683 C CA . THR A 1 93 ? -13.793 3.243 9.409 1.00 96.62 93 THR A CA 1
ATOM 684 C C . THR A 1 93 ? -13.941 3.023 10.913 1.00 96.62 93 THR A C 1
ATOM 686 O O . THR A 1 93 ? -13.854 1.895 11.393 1.00 96.62 93 THR A O 1
ATOM 689 N N . GLY A 1 94 ? -14.194 4.089 11.675 1.00 96.62 94 GLY A N 1
ATOM 690 C CA . GLY A 1 94 ? -14.481 4.025 13.112 1.00 96.62 94 GLY A CA 1
ATOM 691 C C . GLY A 1 94 ? -13.262 3.876 14.029 1.00 96.62 94 GLY A C 1
ATOM 692 O O . GLY A 1 94 ? -13.436 3.589 15.209 1.00 96.62 94 GLY A O 1
ATOM 693 N N . GLY A 1 95 ? -12.045 4.067 13.522 1.00 96.38 95 GLY A N 1
ATOM 694 C CA . GLY A 1 95 ? -10.830 4.174 14.325 1.00 96.38 95 GLY A CA 1
ATOM 695 C C . GLY A 1 95 ? -10.820 5.454 15.163 1.00 96.38 95 GLY A C 1
ATOM 696 O O . GLY A 1 95 ? -11.045 6.553 14.650 1.00 96.38 95 GLY A O 1
ATOM 697 N N . THR A 1 96 ? -10.580 5.304 16.465 1.00 93.81 96 THR A N 1
ATOM 698 C CA . THR A 1 96 ? -10.643 6.394 17.460 1.00 93.81 96 THR A CA 1
ATOM 699 C C . THR A 1 96 ? -9.285 6.736 18.067 1.00 93.81 96 THR A C 1
ATOM 701 O O . THR A 1 96 ? -9.092 7.861 18.530 1.00 93.81 96 THR A O 1
ATOM 704 N N . VAL A 1 97 ? -8.345 5.788 18.053 1.00 95.81 97 VAL A N 1
ATOM 705 C CA . VAL A 1 97 ? -6.971 5.982 18.522 1.00 95.81 97 VAL A CA 1
ATOM 706 C C . VAL A 1 97 ? -6.082 6.260 17.307 1.00 95.81 97 VAL A C 1
ATOM 708 O O . VAL A 1 97 ? -6.010 5.417 16.416 1.00 95.81 97 VAL A O 1
ATOM 711 N N . PRO A 1 98 ? -5.433 7.437 17.227 1.00 95.19 98 PRO A N 1
ATOM 712 C CA . PRO A 1 98 ? -4.706 7.852 16.027 1.00 95.19 98 PRO A CA 1
ATOM 713 C C . PRO A 1 98 ? -3.378 7.114 15.818 1.00 95.19 98 PRO A C 1
ATOM 715 O O . PRO A 1 98 ? -2.908 7.042 14.687 1.00 95.19 98 PRO A O 1
ATOM 718 N N . ALA A 1 99 ? -2.760 6.611 16.887 1.00 97.25 99 ALA A N 1
ATOM 719 C CA . ALA A 1 99 ? -1.570 5.762 16.873 1.00 97.25 99 ALA A CA 1
ATOM 720 C C . ALA A 1 99 ? -1.353 5.176 18.276 1.00 97.25 99 ALA A C 1
ATOM 722 O O . ALA A 1 99 ? -1.831 5.768 19.251 1.00 97.25 99 ALA A O 1
ATOM 723 N N . GLY A 1 100 ? -0.624 4.068 18.383 1.00 96.56 100 GLY A N 1
ATOM 724 C CA . GLY A 1 100 ? -0.297 3.459 19.672 1.00 96.56 100 GLY A CA 1
ATOM 725 C C . GLY A 1 100 ? 0.337 2.077 19.554 1.00 96.56 100 GLY A C 1
ATOM 726 O O . GLY A 1 100 ? 0.870 1.714 18.500 1.00 96.56 100 GLY A O 1
ATOM 727 N N . ASP A 1 101 ? 0.247 1.315 20.640 1.00 96.50 101 ASP A N 1
ATOM 728 C CA . ASP A 1 101 ? 0.723 -0.067 20.717 1.00 96.50 101 ASP A CA 1
ATOM 729 C C . ASP A 1 101 ? -0.277 -1.025 20.053 1.00 96.50 101 ASP A C 1
ATOM 731 O O . ASP A 1 101 ? -1.484 -0.780 20.015 1.00 96.50 101 ASP A O 1
ATOM 735 N N . GLY A 1 102 ? 0.182 -2.192 19.604 1.00 93.50 102 GLY A N 1
ATOM 736 C CA . GLY A 1 102 ? -0.665 -3.159 18.905 1.00 93.50 102 GLY A CA 1
ATOM 737 C C . GLY A 1 102 ? -1.914 -3.609 19.649 1.00 93.50 102 GLY A C 1
ATOM 738 O O . GLY A 1 102 ? -2.944 -3.881 19.040 1.00 93.50 102 GLY A O 1
ATOM 739 N N . ALA A 1 103 ? -1.859 -3.650 20.979 1.00 96.06 103 ALA A N 1
ATOM 740 C CA . ALA A 1 103 ? -3.007 -3.995 21.812 1.00 96.06 103 ALA A CA 1
ATOM 741 C C . ALA A 1 103 ? -4.128 -2.936 21.782 1.00 96.06 103 ALA A C 1
ATOM 743 O O . ALA A 1 103 ? -5.253 -3.240 22.178 1.00 96.06 103 ALA A O 1
ATOM 744 N N . GLU A 1 104 ? -3.837 -1.718 21.323 1.00 96.88 104 GLU A N 1
ATOM 745 C CA . GLU A 1 104 ? -4.758 -0.578 21.292 1.00 96.88 104 GLU A CA 1
ATOM 746 C C . GLU A 1 104 ? -5.460 -0.406 19.935 1.00 96.88 104 GLU A C 1
ATOM 748 O O . GLU A 1 104 ? -6.343 0.452 19.816 1.00 96.88 104 GLU A O 1
ATOM 753 N N . ILE A 1 105 ? -5.103 -1.227 18.933 1.00 96.69 105 ILE A N 1
ATOM 754 C CA . ILE A 1 105 ? -5.743 -1.237 17.613 1.00 96.69 105 ILE A CA 1
ATOM 755 C C . ILE A 1 105 ? -7.244 -1.453 17.787 1.00 96.69 105 ILE A C 1
ATOM 757 O O . ILE A 1 105 ? -7.691 -2.502 18.253 1.00 96.69 105 ILE A O 1
ATOM 761 N N . GLN A 1 106 ? -8.025 -0.464 17.365 1.00 95.62 106 GLN A N 1
ATOM 762 C CA . GLN A 1 106 ? -9.480 -0.505 17.395 1.00 95.62 106 GLN A CA 1
ATOM 763 C C . GLN A 1 106 ? -10.053 0.285 16.219 1.00 95.62 106 GLN A C 1
ATOM 765 O O . GLN A 1 106 ? -9.631 1.409 15.944 1.00 95.62 106 GLN A O 1
ATOM 770 N N . TYR A 1 107 ? -11.025 -0.305 15.535 1.00 96.81 107 TYR A N 1
ATOM 771 C CA . TYR A 1 107 ? -11.733 0.282 14.401 1.00 96.81 107 TYR A CA 1
ATOM 772 C C . TYR A 1 107 ? -13.115 -0.368 14.270 1.00 96.81 107 TYR A C 1
ATOM 774 O O . TYR A 1 107 ? -13.359 -1.442 14.813 1.00 96.81 107 TYR A O 1
ATOM 782 N N . GLY A 1 108 ? -14.049 0.289 13.592 1.00 96.94 108 GLY A N 1
ATOM 783 C CA . GLY A 1 108 ? -15.420 -0.194 13.436 1.00 96.94 108 GLY A CA 1
ATOM 784 C C . GLY A 1 108 ? -15.533 -1.332 12.426 1.00 96.94 108 GLY A C 1
ATOM 785 O O . GLY A 1 108 ? -15.979 -2.422 12.780 1.00 96.94 108 GLY A O 1
ATOM 786 N N . SER A 1 109 ? -15.144 -1.075 11.176 1.00 96.31 109 SER A N 1
ATOM 787 C CA . SER A 1 109 ? -15.127 -2.101 10.133 1.00 96.31 109 SER A CA 1
ATOM 788 C C . SER A 1 109 ? -14.117 -1.806 9.030 1.00 96.31 109 SER A C 1
ATOM 790 O O . SER A 1 109 ? -13.715 -0.652 8.851 1.00 96.31 109 SER A O 1
ATOM 792 N N . HIS A 1 110 ? -13.767 -2.832 8.257 1.00 96.12 110 HIS A N 1
ATOM 793 C CA . HIS A 1 110 ? -13.213 -2.652 6.917 1.00 96.12 110 HIS A CA 1
ATOM 794 C C . HIS A 1 110 ? -14.219 -1.964 5.982 1.00 96.12 110 HIS A C 1
ATOM 796 O O . HIS A 1 110 ? -15.427 -1.923 6.250 1.00 96.12 110 HIS A O 1
ATOM 802 N N . LEU A 1 111 ? -13.700 -1.343 4.925 1.00 94.50 111 LEU A N 1
ATOM 803 C CA . LEU A 1 111 ? -14.486 -0.678 3.893 1.00 94.50 111 LEU A CA 1
ATOM 804 C C . LEU A 1 111 ? -14.772 -1.630 2.730 1.00 94.50 111 LEU A C 1
ATOM 806 O O . LEU A 1 111 ? -13.853 -2.156 2.116 1.00 94.50 111 LEU A O 1
ATOM 810 N N . ASP A 1 112 ? -16.046 -1.759 2.369 1.00 90.75 112 ASP A N 1
ATOM 811 C CA . ASP A 1 112 ? -16.474 -2.563 1.222 1.00 90.75 112 ASP A CA 1
ATOM 812 C C . ASP A 1 112 ? -16.346 -1.813 -0.116 1.00 90.75 112 ASP A C 1
ATOM 814 O O . ASP A 1 112 ? -16.310 -0.578 -0.174 1.00 90.75 112 ASP A O 1
ATOM 818 N N . ASN A 1 113 ? -16.395 -2.569 -1.220 1.00 89.62 113 ASN A N 1
ATOM 819 C CA . ASN A 1 113 ? -16.471 -2.060 -2.600 1.00 89.62 113 ASN A CA 1
ATOM 820 C C . ASN A 1 113 ? -15.283 -1.194 -3.056 1.00 89.62 113 ASN A C 1
ATOM 822 O O . ASN A 1 113 ? -15.412 -0.379 -3.977 1.00 89.62 113 ASN A O 1
ATOM 826 N N . VAL A 1 114 ? -14.110 -1.380 -2.456 1.00 93.81 114 VAL A N 1
ATOM 827 C CA . VAL A 1 114 ? -12.865 -0.798 -2.962 1.00 93.81 114 VAL A CA 1
ATOM 828 C C . VAL A 1 114 ? -12.255 -1.765 -3.980 1.00 93.81 114 VAL A C 1
ATOM 830 O O . VAL A 1 114 ? -11.881 -2.885 -3.653 1.00 93.81 114 VAL A O 1
ATOM 833 N N . MET A 1 115 ? -12.186 -1.345 -5.246 1.00 94.38 115 MET A N 1
ATOM 834 C CA . MET A 1 115 ? -11.590 -2.135 -6.345 1.00 94.38 115 MET A CA 1
ATOM 835 C C . MET A 1 115 ? -10.345 -1.482 -6.948 1.00 94.38 115 MET A C 1
ATOM 837 O O . MET A 1 115 ? -9.685 -2.055 -7.815 1.00 94.38 115 MET A O 1
ATOM 841 N N . GLN A 1 116 ? -10.057 -0.247 -6.541 1.00 95.50 116 GLN A N 1
ATOM 842 C CA . GLN A 1 116 ? -8.922 0.524 -7.021 1.00 95.50 116 GLN A CA 1
ATOM 843 C C . GLN A 1 116 ? -8.288 1.242 -5.844 1.00 95.50 116 GLN A C 1
ATOM 845 O O . GLN A 1 116 ? -8.971 1.958 -5.111 1.00 95.50 116 GLN A O 1
ATOM 850 N N . ALA A 1 117 ? -6.987 1.064 -5.692 1.00 96.81 117 ALA A N 1
ATOM 851 C CA . ALA A 1 117 ? -6.174 1.768 -4.719 1.00 96.81 117 ALA A CA 1
ATOM 852 C C . ALA A 1 117 ? -4.793 2.005 -5.300 1.00 96.81 117 ALA A C 1
ATOM 854 O O . ALA A 1 117 ? -4.450 1.454 -6.341 1.00 96.81 117 ALA A O 1
ATOM 855 N N . GLY A 1 118 ? -3.998 2.815 -4.634 1.00 96.81 118 GLY A N 1
ATOM 856 C CA . GLY A 1 118 ? -2.659 3.095 -5.091 1.00 96.81 118 GLY A CA 1
ATOM 857 C C . GLY A 1 118 ? -1.870 3.862 -4.063 1.00 96.81 118 GLY A C 1
ATOM 858 O O . GLY A 1 118 ? -2.343 4.162 -2.962 1.00 96.81 118 GLY A O 1
ATOM 859 N N . PHE A 1 119 ? -0.631 4.131 -4.432 1.00 96.94 119 PHE A N 1
ATOM 860 C CA . PHE A 1 119 ? 0.297 4.884 -3.616 1.00 96.94 119 PHE A CA 1
ATOM 861 C C . PHE A 1 119 ? 1.321 5.595 -4.484 1.00 96.94 119 PHE A C 1
ATOM 863 O O . PHE A 1 119 ? 1.587 5.207 -5.625 1.00 96.94 119 PHE A O 1
ATOM 870 N N . THR A 1 120 ? 1.926 6.629 -3.913 1.00 95.06 120 THR A N 1
ATOM 871 C CA . THR A 1 120 ? 2.946 7.430 -4.582 1.00 95.06 120 THR A CA 1
ATOM 872 C C . THR A 1 120 ? 4.300 7.249 -3.912 1.00 95.06 120 THR A C 1
ATOM 874 O O . THR A 1 120 ? 4.487 7.617 -2.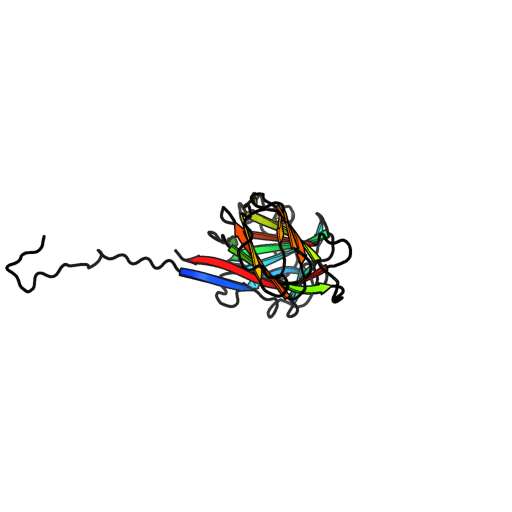752 1.00 95.06 120 THR A O 1
ATOM 877 N N . ILE A 1 121 ? 5.262 6.719 -4.669 1.00 91.38 121 ILE A N 1
ATOM 878 C CA . ILE A 1 121 ? 6.681 6.691 -4.313 1.00 91.38 121 ILE A CA 1
ATOM 879 C C . ILE A 1 121 ? 7.247 8.075 -4.593 1.00 91.38 121 ILE A C 1
ATOM 881 O O . ILE A 1 121 ? 7.272 8.515 -5.741 1.00 91.38 121 ILE A O 1
ATOM 885 N N . ASN A 1 122 ? 7.731 8.764 -3.568 1.00 84.69 122 ASN A N 1
ATOM 886 C CA . ASN A 1 122 ? 8.324 10.089 -3.739 1.00 84.69 122 ASN A CA 1
ATOM 887 C C . ASN A 1 122 ? 9.848 10.029 -3.841 1.00 84.69 122 ASN A C 1
ATOM 889 O O . ASN A 1 122 ? 10.452 10.786 -4.600 1.00 84.69 122 ASN A O 1
ATOM 893 N N . GLN A 1 123 ? 10.465 9.116 -3.095 1.00 79.31 123 GLN A N 1
ATOM 894 C CA . GLN A 1 123 ? 11.910 9.002 -2.990 1.00 79.31 123 GLN A CA 1
ATOM 895 C C . GLN A 1 123 ? 12.322 7.534 -2.846 1.00 79.31 123 GLN A C 1
ATOM 897 O O . GLN A 1 123 ? 11.650 6.755 -2.184 1.00 79.31 123 GLN A O 1
ATOM 902 N N . ILE A 1 124 ? 13.445 7.180 -3.459 1.00 76.62 124 ILE A N 1
ATOM 903 C CA . ILE A 1 124 ? 14.187 5.938 -3.263 1.00 76.62 124 ILE A CA 1
ATOM 904 C C . ILE A 1 124 ? 15.360 6.247 -2.339 1.00 76.62 124 ILE A C 1
ATOM 906 O O . ILE A 1 124 ? 15.989 7.309 -2.439 1.00 76.62 124 ILE A O 1
ATOM 910 N N . THR A 1 125 ? 15.649 5.327 -1.431 1.00 74.31 125 THR A N 1
ATOM 911 C CA . THR A 1 125 ? 16.613 5.500 -0.349 1.00 74.31 125 THR A CA 1
ATOM 912 C C . THR A 1 125 ? 17.660 4.382 -0.426 1.00 74.31 125 THR A C 1
ATOM 914 O O . THR A 1 125 ? 17.295 3.222 -0.301 1.00 74.31 125 THR A O 1
ATOM 917 N N . PRO A 1 126 ? 18.963 4.676 -0.608 1.00 68.94 126 PRO A N 1
ATOM 918 C CA . PRO A 1 126 ? 19.571 6.000 -0.715 1.00 68.94 126 PRO A CA 1
ATOM 919 C C . PRO A 1 126 ? 19.262 6.667 -2.064 1.00 68.94 126 PRO A C 1
ATOM 921 O O . PRO A 1 126 ? 19.297 6.024 -3.107 1.00 68.94 126 PRO A O 1
ATOM 924 N N . SER A 1 127 ? 19.005 7.979 -2.054 1.00 63.09 127 SER A N 1
ATOM 925 C CA . SER A 1 127 ? 18.567 8.750 -3.231 1.00 63.09 127 SER A CA 1
ATOM 926 C C . SER A 1 127 ? 19.671 8.978 -4.263 1.00 63.09 127 SER A C 1
ATOM 928 O O . SER A 1 127 ? 20.159 10.093 -4.463 1.00 63.09 127 SER A O 1
ATOM 930 N N . ALA A 1 128 ? 20.080 7.902 -4.926 1.00 68.19 128 ALA A N 1
ATOM 931 C CA . ALA A 1 128 ? 20.975 7.928 -6.065 1.00 68.19 128 ALA A CA 1
ATOM 932 C C . ALA A 1 128 ? 20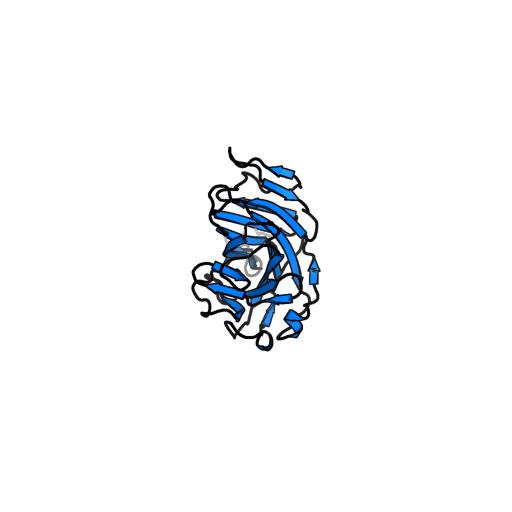.158 8.077 -7.363 1.00 68.19 128 ALA A C 1
ATOM 934 O O . ALA A 1 128 ? 19.180 7.361 -7.541 1.00 68.19 128 ALA A O 1
ATOM 935 N N . PRO A 1 129 ? 20.568 8.926 -8.323 1.00 59.44 129 PRO A N 1
ATOM 936 C CA . PRO A 1 129 ? 19.864 9.087 -9.604 1.00 59.44 129 PRO A CA 1
ATOM 937 C C . PRO A 1 129 ? 19.765 7.821 -10.472 1.00 59.44 129 PRO A C 1
ATOM 939 O O . PRO A 1 129 ? 19.023 7.817 -11.447 1.00 59.44 129 PRO A O 1
ATOM 942 N N . ALA A 1 130 ? 20.551 6.787 -10.159 1.00 67.62 130 ALA A N 1
ATOM 943 C CA . ALA A 1 130 ? 20.496 5.473 -10.801 1.00 67.62 130 ALA A CA 1
ATOM 944 C C . ALA A 1 130 ? 19.866 4.393 -9.902 1.00 67.62 130 ALA A C 1
ATOM 946 O O . ALA A 1 130 ? 19.722 3.259 -10.350 1.00 67.62 130 ALA A O 1
ATOM 947 N N . GLY A 1 131 ? 19.540 4.730 -8.648 1.00 76.81 131 GLY A N 1
ATOM 948 C CA . GLY A 1 131 ? 18.862 3.830 -7.726 1.00 76.81 131 GLY A CA 1
ATOM 949 C C . GLY A 1 131 ? 17.429 3.640 -8.195 1.00 76.81 131 GLY A C 1
ATOM 950 O O . GLY A 1 131 ? 16.706 4.615 -8.406 1.00 76.81 131 GLY A O 1
ATOM 951 N N . ARG A 1 132 ? 17.053 2.386 -8.401 1.00 86.69 132 ARG A N 1
ATOM 952 C CA . ARG A 1 132 ? 15.693 1.967 -8.721 1.00 86.69 132 ARG A CA 1
ATOM 953 C C . ARG A 1 132 ? 15.239 1.027 -7.630 1.00 86.69 132 ARG A C 1
ATOM 955 O O . ARG A 1 132 ? 16.078 0.398 -7.002 1.00 86.69 132 ARG A O 1
ATOM 962 N N . VAL A 1 133 ? 13.938 0.969 -7.401 1.00 89.56 133 VAL A N 1
ATOM 963 C CA . VAL A 1 133 ? 13.385 0.092 -6.378 1.00 89.56 133 VAL A CA 1
ATOM 964 C C . VAL A 1 133 ? 12.521 -0.982 -7.008 1.00 89.56 133 VAL A C 1
ATOM 966 O O . VAL A 1 133 ? 11.713 -0.729 -7.910 1.00 89.56 133 VAL A O 1
ATOM 969 N N . ASP A 1 134 ? 12.687 -2.181 -6.479 1.00 93.19 134 ASP A N 1
ATOM 970 C CA . ASP A 1 134 ? 11.835 -3.316 -6.748 1.00 93.19 134 ASP A CA 1
ATOM 971 C C . ASP A 1 134 ? 10.872 -3.505 -5.577 1.00 93.19 134 ASP A C 1
ATOM 973 O O . ASP A 1 134 ? 11.262 -3.547 -4.403 1.00 93.19 134 ASP A O 1
ATOM 977 N N . ILE A 1 135 ? 9.590 -3.644 -5.899 1.00 95.69 135 ILE A N 1
ATOM 978 C CA . ILE A 1 135 ? 8.528 -3.803 -4.910 1.00 95.69 135 ILE A CA 1
ATOM 979 C C . ILE A 1 135 ? 7.660 -5.013 -5.209 1.00 95.69 135 ILE A C 1
ATOM 981 O O . ILE A 1 135 ? 7.517 -5.470 -6.347 1.00 95.69 135 ILE A O 1
ATOM 985 N N . ARG A 1 136 ? 7.010 -5.501 -4.159 1.00 97.19 136 ARG A N 1
ATOM 986 C CA . ARG A 1 136 ? 5.947 -6.490 -4.248 1.00 97.19 136 ARG A CA 1
ATOM 987 C C . ARG A 1 136 ? 4.679 -5.937 -3.622 1.00 97.19 136 ARG A C 1
ATOM 989 O O . ARG A 1 136 ? 4.707 -5.428 -2.507 1.00 97.19 136 ARG A O 1
ATOM 996 N N . ILE A 1 137 ? 3.574 -6.069 -4.337 1.00 97.75 137 ILE A N 1
ATOM 997 C CA . ILE A 1 137 ? 2.261 -5.575 -3.945 1.00 97.75 137 ILE A CA 1
ATOM 998 C C . ILE A 1 137 ? 1.321 -6.765 -3.819 1.00 97.75 137 ILE A C 1
ATOM 1000 O O . ILE A 1 137 ? 1.278 -7.617 -4.704 1.00 97.75 137 ILE A O 1
ATOM 1004 N N . SER A 1 138 ? 0.555 -6.815 -2.738 1.00 97.31 138 SER A N 1
ATOM 1005 C CA . SER A 1 138 ? -0.518 -7.800 -2.571 1.00 97.31 138 SER A CA 1
ATOM 1006 C C . SER A 1 138 ? -1.781 -7.088 -2.116 1.00 97.31 138 SER A C 1
ATOM 1008 O O . SER A 1 138 ? -1.695 -6.118 -1.362 1.00 97.31 138 SER A O 1
ATOM 1010 N N . ALA A 1 139 ? -2.931 -7.565 -2.575 1.00 97.12 139 ALA A N 1
ATOM 1011 C CA . ALA A 1 139 ? -4.236 -7.029 -2.220 1.00 97.12 139 ALA A CA 1
ATOM 1012 C C . ALA A 1 139 ? -5.120 -8.143 -1.654 1.00 97.12 139 ALA A C 1
ATOM 1014 O O . ALA A 1 139 ? -5.118 -9.275 -2.154 1.00 97.12 139 ALA A O 1
ATOM 1015 N N . PHE A 1 140 ? -5.867 -7.816 -0.607 1.00 96.88 140 PHE A N 1
ATOM 1016 C CA . PHE A 1 140 ? -6.667 -8.769 0.147 1.00 96.88 140 PHE A CA 1
ATOM 1017 C C . PHE A 1 140 ? -8.034 -8.193 0.501 1.00 96.88 140 PHE A C 1
ATOM 1019 O O . PHE A 1 140 ? -8.190 -6.983 0.640 1.00 96.88 140 PHE A O 1
ATOM 1026 N N . ASP A 1 141 ? -8.987 -9.102 0.649 1.00 96.50 141 ASP A N 1
ATOM 1027 C CA . ASP A 1 141 ? -10.304 -8.894 1.240 1.00 96.50 141 ASP A CA 1
ATOM 1028 C C . ASP A 1 141 ? -10.286 -9.542 2.630 1.00 96.50 141 ASP A C 1
ATOM 1030 O O . ASP A 1 141 ? -10.168 -10.770 2.754 1.00 96.50 141 ASP A O 1
ATOM 1034 N N . VAL A 1 142 ? -10.270 -8.724 3.677 1.00 96.06 142 VAL A N 1
ATOM 1035 C CA . VAL A 1 142 ? -10.185 -9.158 5.066 1.00 96.06 142 VAL A CA 1
ATOM 1036 C C . VAL A 1 142 ? -11.557 -9.632 5.520 1.00 96.06 142 VAL A C 1
ATOM 1038 O O . VAL A 1 142 ? -12.564 -8.938 5.433 1.00 96.06 142 VAL A O 1
ATOM 1041 N N . THR A 1 143 ? -11.613 -10.848 6.058 1.00 92.69 143 THR A N 1
ATOM 1042 C CA . THR A 1 143 ? -12.845 -11.365 6.648 1.00 92.69 143 THR A CA 1
ATOM 1043 C C . THR A 1 143 ? -12.817 -11.145 8.149 1.00 92.69 143 THR A C 1
ATOM 1045 O O . THR A 1 143 ? -11.967 -11.711 8.829 1.00 92.69 143 THR A O 1
ATOM 1048 N N . GLY A 1 144 ? -13.789 -10.399 8.666 1.00 91.88 144 GLY A N 1
ATOM 1049 C CA . GLY A 1 144 ? -13.840 -10.056 10.085 1.00 91.88 144 GLY A CA 1
ATOM 1050 C C . GLY A 1 144 ? -13.336 -8.642 10.343 1.00 91.88 144 GLY A C 1
ATOM 1051 O O . GLY A 1 144 ? -13.195 -7.848 9.425 1.00 91.88 144 GLY A O 1
ATOM 1052 N N . ASN A 1 145 ? -13.163 -8.312 11.620 1.00 94.44 145 ASN A N 1
ATOM 1053 C CA . ASN A 1 145 ? -12.671 -7.013 12.080 1.00 94.44 145 ASN A CA 1
ATOM 1054 C C . ASN A 1 145 ? -11.824 -7.243 13.337 1.00 94.44 145 ASN A C 1
ATOM 1056 O O . ASN A 1 145 ? -12.172 -6.779 14.427 1.00 94.44 145 ASN A O 1
ATOM 1060 N N . GLU A 1 146 ? -10.802 -8.093 13.229 1.00 95.50 146 GLU A N 1
ATOM 1061 C CA . GLU A 1 146 ? -9.908 -8.391 14.345 1.00 95.50 146 GLU A CA 1
ATOM 1062 C C . GLU A 1 146 ? -9.271 -7.105 14.884 1.00 95.50 146 GLU A C 1
ATOM 1064 O O . GLU A 1 146 ? -8.804 -6.253 14.141 1.00 95.50 146 GLU A O 1
ATOM 1069 N N . GLN A 1 147 ? -9.236 -6.970 16.207 1.00 94.88 147 GLN A N 1
ATOM 1070 C CA . GLN A 1 147 ? -8.699 -5.802 16.905 1.00 94.88 147 GLN A CA 1
ATOM 1071 C C . GLN A 1 147 ? -7.595 -6.218 17.876 1.00 94.88 147 GLN A C 1
ATOM 1073 O O . GLN A 1 147 ? -7.471 -7.394 18.241 1.00 94.88 147 GLN A O 1
ATOM 1078 N N . GLY A 1 148 ? -6.824 -5.239 18.342 1.00 94.38 148 GLY A N 1
ATOM 1079 C CA . GLY A 1 148 ? -5.712 -5.457 19.254 1.00 94.38 148 GLY A CA 1
ATOM 1080 C C . GLY A 1 148 ? -4.689 -6.444 18.685 1.00 94.38 148 GLY A C 1
ATOM 1081 O O . GLY A 1 148 ? -4.455 -6.511 17.481 1.00 94.38 148 GLY A O 1
ATOM 1082 N N . LEU A 1 149 ? -4.128 -7.288 19.552 1.00 92.75 149 LEU A N 1
ATOM 1083 C CA . LEU A 1 149 ? -3.126 -8.283 19.154 1.00 92.75 149 LEU A CA 1
ATOM 1084 C C . LEU A 1 149 ? -3.646 -9.321 18.146 1.00 92.75 149 LEU A C 1
ATOM 1086 O O . LEU A 1 149 ? -2.862 -9.815 17.345 1.00 92.75 149 LEU A O 1
ATOM 1090 N N . ASN A 1 150 ? -4.957 -9.591 18.112 1.00 92.44 150 ASN A N 1
ATOM 1091 C CA . ASN A 1 150 ? -5.528 -10.522 17.134 1.00 92.44 150 ASN A CA 1
ATOM 1092 C C . ASN A 1 150 ? -5.386 -10.005 15.694 1.00 92.44 150 ASN A C 1
ATOM 1094 O O . ASN A 1 150 ? -5.318 -10.807 14.769 1.00 92.44 150 ASN A O 1
ATOM 1098 N N . PHE A 1 151 ? -5.337 -8.681 15.499 1.00 92.69 151 PHE A N 1
ATOM 1099 C CA . PHE A 1 151 ? -5.050 -8.096 14.190 1.00 92.69 151 PHE A CA 1
ATOM 1100 C C . PHE A 1 151 ? -3.645 -8.496 13.715 1.00 92.69 151 PHE A C 1
ATOM 1102 O O . PHE A 1 151 ? -3.463 -8.904 12.569 1.00 92.69 151 PHE A O 1
ATOM 1109 N N . TYR A 1 152 ? -2.660 -8.439 14.619 1.00 84.94 152 TYR A N 1
ATOM 1110 C CA . TYR A 1 152 ? -1.271 -8.802 14.331 1.00 84.94 152 TYR A CA 1
ATOM 1111 C C . TYR A 1 152 ? -1.019 -10.301 14.222 1.00 84.94 152 TYR A C 1
ATOM 1113 O O . TYR A 1 152 ? -0.183 -10.714 13.422 1.00 84.94 152 TYR A O 1
ATOM 1121 N N . ASP A 1 153 ? -1.747 -11.118 14.981 1.00 85.00 153 ASP A N 1
ATOM 1122 C CA . ASP A 1 153 ? -1.686 -12.580 14.855 1.00 85.00 153 ASP A CA 1
ATOM 1123 C C . ASP A 1 153 ? -2.213 -13.067 13.488 1.00 85.00 153 ASP A C 1
ATOM 1125 O O . ASP A 1 153 ? -1.998 -14.220 13.104 1.00 85.00 153 ASP A O 1
ATOM 1129 N N . GLY A 1 154 ? -2.852 -12.164 12.738 1.00 80.69 154 GLY A N 1
ATOM 1130 C CA . GLY A 1 154 ? -3.286 -12.338 11.365 1.00 80.69 154 GLY A CA 1
ATOM 1131 C C . GLY A 1 154 ? -4.804 -12.384 11.261 1.00 80.69 154 GLY A C 1
ATOM 1132 O O . GLY A 1 154 ? -5.442 -13.344 11.694 1.00 80.69 154 GLY A O 1
ATOM 1133 N N . SER A 1 155 ? -5.381 -11.376 10.607 1.00 88.88 155 SER A N 1
ATOM 1134 C CA . SER A 1 155 ? -6.768 -11.446 10.142 1.00 88.88 155 SER A CA 1
ATOM 1135 C C . SER A 1 155 ? -6.902 -12.511 9.047 1.00 88.88 155 SER A C 1
ATOM 1137 O O . SER A 1 155 ? -6.049 -12.565 8.152 1.00 88.88 155 SER A O 1
ATOM 1139 N N . PRO A 1 156 ? -7.953 -13.345 9.053 1.00 91.88 156 PRO A N 1
ATOM 1140 C CA . PRO A 1 156 ? -8.226 -14.218 7.924 1.00 91.88 156 PRO A CA 1
ATOM 1141 C C . PRO A 1 156 ? -8.558 -13.374 6.686 1.00 91.88 156 PRO A C 1
ATOM 1143 O O . PRO A 1 156 ? -9.298 -12.396 6.767 1.00 91.88 156 PRO A O 1
ATOM 1146 N N . THR A 1 157 ? -8.005 -13.745 5.532 1.00 95.31 157 THR A N 1
ATOM 1147 C CA . THR A 1 157 ? -8.174 -12.987 4.288 1.00 95.31 157 THR A CA 1
ATOM 1148 C C . THR A 1 157 ? -8.449 -13.892 3.093 1.00 95.31 157 THR A C 1
ATOM 1150 O O . THR A 1 157 ? -8.050 -15.061 3.055 1.00 95.31 157 THR A O 1
ATOM 1153 N N . ALA A 1 158 ? -9.103 -13.329 2.081 1.00 95.44 158 ALA A N 1
ATOM 1154 C CA . ALA A 1 158 ? -9.100 -13.840 0.720 1.00 95.44 158 ALA A CA 1
ATOM 1155 C C . ALA A 1 158 ? -8.192 -12.962 -0.153 1.00 95.44 158 ALA A C 1
ATOM 1157 O O . ALA A 1 158 ? -8.096 -11.752 0.040 1.00 95.44 158 ALA A O 1
ATOM 1158 N N . ALA A 1 159 ? -7.508 -13.562 -1.126 1.00 95.88 159 ALA A N 1
ATOM 1159 C CA . ALA A 1 159 ? -6.748 -12.783 -2.098 1.00 95.88 159 ALA A CA 1
ATOM 1160 C C . ALA A 1 159 ? -7.707 -12.005 -3.010 1.00 95.88 159 ALA A C 1
ATOM 1162 O O . ALA A 1 159 ? -8.683 -12.581 -3.493 1.00 95.88 159 ALA A O 1
ATOM 1163 N N . ALA A 1 160 ? -7.376 -10.747 -3.298 1.00 96.31 160 ALA A N 1
ATOM 1164 C CA . ALA A 1 160 ? -8.054 -9.913 -4.282 1.00 96.31 160 ALA A CA 1
ATOM 1165 C C . ALA A 1 160 ? -7.119 -9.709 -5.487 1.00 96.31 160 ALA A C 1
ATOM 1167 O O . ALA A 1 160 ? -6.273 -8.815 -5.464 1.00 96.31 160 ALA A O 1
ATOM 1168 N N . PRO A 1 161 ? -7.189 -10.558 -6.534 1.00 97.44 161 PRO A N 1
ATOM 1169 C CA . PRO A 1 161 ? -6.161 -10.568 -7.565 1.00 97.44 161 PRO A CA 1
ATOM 1170 C C . PRO A 1 161 ? -6.066 -9.246 -8.321 1.00 97.44 161 PRO A C 1
ATOM 1172 O O . PRO A 1 161 ? -7.082 -8.747 -8.818 1.00 97.44 161 PRO A O 1
ATOM 1175 N N . ILE A 1 162 ? -4.847 -8.720 -8.450 1.00 98.00 162 ILE A N 1
ATOM 1176 C CA . ILE A 1 162 ? -4.559 -7.470 -9.163 1.00 98.00 162 ILE A CA 1
ATOM 1177 C C . ILE A 1 162 ? -4.538 -7.761 -10.663 1.00 98.00 162 ILE A C 1
ATOM 1179 O O . ILE A 1 162 ? -3.695 -8.510 -11.150 1.00 98.00 162 ILE A O 1
ATOM 1183 N N . THR A 1 163 ? -5.467 -7.174 -11.411 1.00 97.69 163 THR A N 1
ATOM 1184 C CA . THR A 1 163 ? -5.630 -7.404 -12.855 1.00 97.69 163 THR A CA 1
ATOM 1185 C C . THR A 1 163 ? -4.990 -6.336 -13.719 1.00 97.69 163 THR A C 1
ATOM 1187 O O . THR A 1 163 ? -4.725 -6.584 -14.894 1.00 97.69 163 THR A O 1
ATOM 1190 N N . SER A 1 164 ? -4.752 -5.146 -13.170 1.00 97.25 164 SER A N 1
ATOM 1191 C CA . SER A 1 164 ? -4.007 -4.116 -13.883 1.00 97.25 164 SER A CA 1
ATOM 1192 C C . SER A 1 164 ? -3.245 -3.194 -12.954 1.00 97.25 164 SER A C 1
ATOM 1194 O O . SER A 1 164 ? -3.702 -2.896 -11.851 1.00 97.25 164 SER A O 1
ATOM 1196 N N . ILE A 1 165 ? -2.127 -2.691 -13.466 1.00 97.62 165 ILE A N 1
ATOM 1197 C CA . ILE A 1 165 ? -1.334 -1.626 -12.863 1.00 97.62 165 ILE A CA 1
ATOM 1198 C C . ILE A 1 165 ? -1.332 -0.433 -13.812 1.00 97.62 165 ILE A C 1
ATOM 1200 O O . ILE A 1 165 ? -1.098 -0.587 -15.010 1.00 97.62 165 ILE A O 1
ATOM 1204 N N . LYS A 1 166 ? -1.540 0.772 -13.299 1.00 96.56 166 LYS A N 1
ATOM 1205 C CA . LYS A 1 166 ? -1.269 2.003 -14.037 1.00 96.56 166 LYS A CA 1
ATOM 1206 C C . LYS A 1 166 ? -0.133 2.735 -13.339 1.00 96.56 166 LYS A C 1
ATOM 1208 O O . LYS A 1 166 ? -0.225 3.061 -12.162 1.00 96.56 166 LYS A O 1
ATOM 1213 N N . LEU A 1 167 ? 0.936 2.973 -14.090 1.00 95.62 167 LEU A N 1
ATOM 1214 C CA . LEU A 1 167 ? 2.086 3.736 -13.626 1.00 95.62 167 LEU A CA 1
ATOM 1215 C C . LEU A 1 167 ? 1.999 5.150 -14.183 1.00 95.62 167 LEU A C 1
ATOM 1217 O O . LEU A 1 167 ? 1.818 5.340 -15.389 1.00 95.62 167 LEU A O 1
ATOM 1221 N N . THR A 1 168 ? 2.149 6.141 -13.314 1.00 93.62 168 THR A N 1
ATOM 1222 C CA . THR A 1 168 ? 2.279 7.550 -13.703 1.00 93.62 168 THR A CA 1
ATOM 1223 C C . THR A 1 168 ? 3.478 8.185 -13.002 1.00 93.62 168 THR A C 1
ATOM 1225 O O . THR A 1 168 ? 4.019 7.616 -12.058 1.00 93.62 168 THR A O 1
ATOM 1228 N N . GLY A 1 169 ? 3.926 9.348 -13.480 1.00 90.69 169 GLY A N 1
ATOM 1229 C CA . GLY A 1 169 ? 5.162 9.973 -13.004 1.00 90.69 169 GLY A CA 1
ATOM 1230 C C . GLY A 1 169 ? 6.379 9.532 -13.818 1.00 90.69 169 GLY A C 1
ATOM 1231 O O . GLY A 1 169 ? 6.264 9.338 -15.030 1.00 90.69 169 GLY A O 1
ATOM 1232 N N . THR A 1 170 ? 7.539 9.410 -13.172 1.00 89.25 170 THR A N 1
ATOM 1233 C CA . THR A 1 170 ? 8.821 9.145 -13.851 1.00 89.25 170 THR A CA 1
ATOM 1234 C C . THR A 1 170 ? 8.836 7.788 -14.543 1.00 89.25 170 THR A C 1
ATOM 1236 O O . THR A 1 170 ? 9.245 7.712 -15.699 1.00 89.25 170 THR A O 1
ATOM 1239 N N . SER A 1 171 ? 8.319 6.740 -13.892 1.00 90.19 171 SER A N 1
ATOM 1240 C CA . SER A 1 171 ? 8.170 5.407 -14.495 1.00 90.19 171 SER A CA 1
ATOM 1241 C C . SER A 1 171 ? 6.825 5.213 -15.211 1.00 90.19 171 SER A C 1
ATOM 1243 O O . SER A 1 171 ? 6.297 4.104 -15.287 1.00 90.19 171 SER A O 1
ATOM 1245 N N . GLY A 1 172 ? 6.227 6.302 -15.699 1.00 89.75 172 GLY A N 1
ATOM 1246 C CA . GLY A 1 172 ? 4.904 6.289 -16.310 1.00 89.75 172 GLY A CA 1
ATOM 1247 C C . GLY A 1 172 ? 4.845 5.521 -17.632 1.00 89.75 172 GLY A C 1
ATOM 1248 O O . GLY A 1 172 ? 5.689 5.694 -18.510 1.00 89.75 172 GLY A O 1
ATOM 1249 N N . VAL A 1 173 ? 3.784 4.730 -17.806 1.00 91.06 173 VAL A N 1
ATOM 1250 C CA . VAL A 1 173 ? 3.485 4.008 -19.052 1.00 91.06 173 VAL A CA 1
ATOM 1251 C C . VAL A 1 173 ? 2.165 4.533 -19.617 1.00 91.06 173 VAL A C 1
ATOM 1253 O O . VAL A 1 173 ? 1.223 4.811 -18.877 1.00 91.06 173 VAL A O 1
ATOM 1256 N N . ALA A 1 174 ? 2.087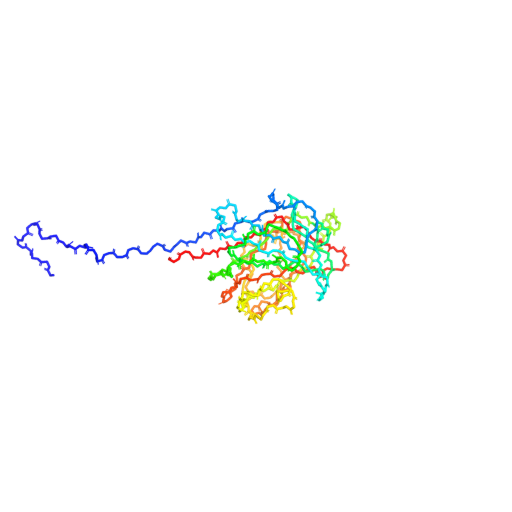 4.708 -20.941 1.00 87.25 174 ALA A N 1
ATOM 1257 C CA . ALA A 1 174 ? 0.966 5.406 -21.583 1.00 87.25 174 ALA A CA 1
ATOM 1258 C C . ALA A 1 174 ? -0.402 4.729 -21.374 1.00 87.25 174 ALA A C 1
ATOM 1260 O O . ALA A 1 174 ? -1.430 5.405 -21.359 1.00 87.25 174 ALA A O 1
ATOM 1261 N N . LEU A 1 175 ? -0.416 3.402 -21.239 1.00 91.38 175 LEU A N 1
ATOM 1262 C CA . LEU A 1 175 ? -1.619 2.600 -21.037 1.00 91.38 175 LEU A CA 1
ATOM 1263 C C . LEU A 1 175 ? -1.481 1.757 -19.765 1.00 91.38 175 LEU A C 1
ATOM 1265 O O . LEU A 1 175 ? -0.361 1.386 -19.412 1.00 91.38 175 LEU A O 1
ATOM 1269 N N . PRO A 1 176 ? -2.602 1.405 -19.107 1.00 94.62 176 PRO A N 1
ATOM 1270 C CA . PRO A 1 176 ? -2.587 0.431 -18.026 1.00 94.62 176 PRO A CA 1
ATOM 1271 C C . PRO A 1 176 ? -1.957 -0.893 -18.471 1.00 94.62 176 PRO A C 1
ATOM 1273 O O . PRO A 1 176 ? -2.281 -1.444 -19.527 1.00 94.62 176 PRO A O 1
ATOM 1276 N N . ILE A 1 177 ? -1.078 -1.408 -17.627 1.00 97.25 177 ILE A N 1
ATOM 1277 C CA . ILE A 1 177 ? -0.409 -2.691 -17.763 1.00 97.25 177 ILE A CA 1
ATOM 1278 C C . ILE A 1 177 ? -1.396 -3.777 -17.333 1.00 97.25 177 ILE A C 1
ATOM 1280 O O . ILE A 1 177 ? -1.846 -3.799 -16.191 1.00 97.25 177 ILE A O 1
ATOM 1284 N N . THR A 1 178 ? -1.755 -4.661 -18.263 1.00 97.31 178 THR A N 1
ATOM 1285 C CA . THR A 1 178 ? -2.767 -5.724 -18.069 1.00 97.31 178 THR A CA 1
ATOM 1286 C C . THR A 1 178 ? -2.215 -7.127 -18.312 1.00 97.31 178 THR A C 1
ATOM 1288 O O . THR A 1 178 ? -2.939 -8.114 -18.205 1.00 97.31 178 THR A O 1
ATOM 1291 N N . VAL A 1 179 ? -0.931 -7.225 -18.655 1.00 97.00 179 VAL A N 1
ATOM 1292 C CA . VAL A 1 179 ? -0.230 -8.478 -18.933 1.00 97.00 179 VAL A CA 1
ATOM 1293 C C . VAL A 1 179 ? 1.155 -8.397 -18.301 1.00 97.00 179 VAL A C 1
ATOM 1295 O O . VAL A 1 179 ? 1.747 -7.320 -18.237 1.00 97.00 179 VAL A O 1
ATOM 1298 N N . ASP A 1 180 ? 1.680 -9.520 -17.831 1.00 97.88 180 ASP A N 1
ATOM 1299 C CA . ASP A 1 180 ? 3.067 -9.587 -17.375 1.00 97.88 180 ASP A CA 1
ATOM 1300 C C . ASP A 1 180 ? 4.028 -9.254 -18.524 1.00 97.88 180 ASP A C 1
ATOM 1302 O O . ASP A 1 180 ? 3.815 -9.648 -19.675 1.00 97.88 180 ASP A O 1
ATOM 1306 N N . GLY A 1 181 ? 5.103 -8.533 -18.224 1.00 96.69 181 GLY A N 1
ATOM 1307 C CA . GLY A 1 181 ? 6.083 -8.157 -19.231 1.00 96.69 181 GLY A CA 1
ATOM 1308 C C . GLY A 1 181 ? 6.976 -6.999 -18.823 1.00 96.69 181 GLY A C 1
ATOM 1309 O O . GLY A 1 181 ? 6.887 -6.462 -17.720 1.00 96.69 181 GLY A O 1
ATOM 1310 N N . THR A 1 182 ? 7.839 -6.626 -19.759 1.00 95.75 182 THR A N 1
ATOM 1311 C CA . THR A 1 182 ? 8.769 -5.507 -19.646 1.00 95.75 182 THR A CA 1
ATOM 1312 C C . THR A 1 182 ? 8.260 -4.357 -20.512 1.00 95.75 182 THR A C 1
ATOM 1314 O O . THR A 1 182 ? 7.902 -4.563 -21.674 1.00 95.75 182 THR A O 1
ATOM 1317 N N . TYR A 1 183 ? 8.191 -3.165 -19.931 1.00 93.62 183 TYR A N 1
ATOM 1318 C CA . TYR A 1 183 ? 7.553 -1.982 -20.492 1.00 93.62 183 TYR A CA 1
ATOM 1319 C C . TYR A 1 183 ? 8.561 -0.843 -20.609 1.00 93.62 183 TYR A C 1
ATOM 1321 O O . TYR A 1 183 ? 9.170 -0.444 -19.616 1.00 93.62 183 TYR A O 1
ATOM 1329 N N . ASP A 1 184 ? 8.689 -0.314 -21.825 1.00 89.44 184 ASP A N 1
ATOM 1330 C CA . ASP A 1 184 ? 9.529 0.846 -22.119 1.00 89.44 184 ASP A CA 1
ATOM 1331 C C . ASP A 1 184 ? 8.892 2.113 -21.531 1.00 89.44 184 ASP A C 1
ATOM 1333 O O . ASP A 1 184 ? 7.735 2.456 -21.811 1.00 89.44 184 ASP A O 1
ATOM 1337 N N . VAL A 1 185 ? 9.671 2.812 -20.714 1.00 84.38 185 VAL A N 1
ATOM 1338 C CA . VAL A 1 185 ? 9.308 4.082 -20.095 1.00 84.38 185 VAL A CA 1
ATOM 1339 C C . VAL A 1 185 ? 9.985 5.207 -20.876 1.00 84.38 185 VAL A C 1
ATOM 1341 O O . VAL A 1 185 ? 11.083 5.633 -20.534 1.00 84.38 185 VAL A O 1
ATOM 1344 N N . ALA A 1 186 ? 9.325 5.697 -21.929 1.00 66.00 186 ALA A N 1
ATOM 1345 C CA . ALA A 1 186 ? 9.604 6.948 -22.657 1.00 66.00 186 ALA A CA 1
ATOM 1346 C C . ALA A 1 186 ? 11.092 7.381 -22.781 1.00 66.00 186 ALA A C 1
ATOM 1348 O O . ALA A 1 186 ? 11.410 8.563 -22.620 1.00 66.00 186 ALA A O 1
ATOM 1349 N N . GLY A 1 187 ? 11.996 6.453 -23.121 1.00 59.78 187 GLY A N 1
ATOM 1350 C CA . GLY A 1 187 ? 13.424 6.731 -23.352 1.00 59.78 187 GLY A CA 1
ATOM 1351 C C . GLY A 1 187 ? 14.347 6.554 -22.138 1.00 59.78 187 GLY A C 1
ATOM 1352 O O . GLY A 1 187 ? 15.526 6.909 -22.220 1.00 59.78 187 GLY A O 1
ATOM 1353 N N . SER A 1 188 ? 13.823 6.005 -21.044 1.00 65.62 188 SER A N 1
ATOM 1354 C CA . SER A 1 188 ? 14.547 5.547 -19.855 1.00 65.62 188 SER A CA 1
ATOM 1355 C C . SER A 1 188 ? 14.654 4.013 -19.835 1.00 65.62 188 SER A C 1
ATOM 1357 O O . SER A 1 188 ? 14.386 3.339 -20.823 1.00 65.62 188 SER A O 1
ATOM 1359 N N . VAL A 1 189 ? 15.132 3.456 -18.722 1.00 70.94 189 VAL A N 1
ATOM 1360 C CA . VAL A 1 189 ? 15.277 2.010 -18.506 1.00 70.94 189 VAL A CA 1
ATOM 1361 C C . VAL A 1 189 ? 13.902 1.372 -18.259 1.00 70.94 189 VAL A C 1
ATOM 1363 O O . VAL A 1 189 ? 13.028 2.004 -17.658 1.00 70.94 189 VAL A O 1
ATOM 1366 N N . ASP A 1 190 ? 13.732 0.125 -18.694 1.00 88.50 190 ASP A N 1
ATOM 1367 C CA . ASP A 1 190 ? 12.462 -0.599 -18.629 1.00 88.50 190 ASP A CA 1
ATOM 1368 C C . ASP A 1 190 ? 11.960 -0.862 -17.196 1.00 88.50 190 ASP A C 1
ATOM 1370 O O . ASP A 1 190 ? 12.746 -1.056 -16.265 1.00 88.50 190 ASP A O 1
ATOM 1374 N N . VAL A 1 191 ? 10.636 -0.959 -17.046 1.00 92.50 191 VAL A N 1
ATOM 1375 C CA . VAL A 1 191 ? 9.964 -1.511 -15.857 1.00 92.50 191 VAL A CA 1
ATOM 1376 C C . VAL A 1 191 ? 9.472 -2.915 -16.177 1.00 92.50 191 VAL A C 1
ATOM 1378 O O . VAL A 1 191 ? 8.875 -3.131 -17.231 1.00 92.50 191 VAL A O 1
ATOM 1381 N N . THR A 1 192 ? 9.665 -3.877 -15.276 1.00 95.38 192 THR A N 1
ATOM 1382 C CA . THR A 1 192 ? 9.085 -5.222 -15.438 1.00 95.38 192 THR A CA 1
ATOM 1383 C C . THR A 1 192 ? 7.972 -5.446 -14.429 1.00 95.38 192 THR A C 1
ATOM 1385 O O . THR A 1 192 ? 8.144 -5.191 -13.243 1.00 95.38 192 THR A O 1
ATOM 1388 N N . VAL A 1 193 ? 6.830 -5.934 -14.908 1.00 97.50 193 VAL A N 1
ATOM 1389 C CA . VAL A 1 193 ? 5.670 -6.317 -14.100 1.00 97.50 193 VAL A CA 1
ATOM 1390 C C . VAL A 1 193 ? 5.446 -7.816 -14.249 1.00 97.50 193 VAL A C 1
ATOM 1392 O O . VAL A 1 193 ? 5.452 -8.342 -15.363 1.00 97.50 193 VAL A O 1
ATOM 1395 N N . SER A 1 194 ? 5.246 -8.504 -13.130 1.00 97.88 194 SER A N 1
ATOM 1396 C CA . SER A 1 194 ? 4.960 -9.940 -13.098 1.00 97.88 194 SER A CA 1
ATOM 1397 C C . SER A 1 194 ? 3.943 -10.292 -12.013 1.00 97.88 194 SER A C 1
ATOM 1399 O O . SER A 1 194 ? 3.860 -9.599 -10.998 1.00 97.88 194 SER A O 1
ATOM 1401 N N . GLY A 1 195 ? 3.193 -11.380 -12.202 1.00 96.88 195 GLY A N 1
ATOM 1402 C CA . GLY A 1 195 ? 2.227 -11.875 -11.218 1.00 96.88 195 GLY A CA 1
ATOM 1403 C C . GLY A 1 195 ? 0.825 -11.270 -11.338 1.00 96.88 195 GLY A C 1
ATOM 1404 O O . GLY A 1 195 ? 0.011 -11.442 -10.426 1.00 96.88 195 GLY A O 1
ATOM 1405 N N . LEU A 1 196 ? 0.500 -10.591 -12.444 1.00 97.25 196 LEU A N 1
ATOM 1406 C CA . LEU A 1 196 ? -0.859 -10.105 -12.691 1.00 97.25 196 LEU A CA 1
ATOM 1407 C C . LEU A 1 196 ? -1.871 -11.252 -12.759 1.00 97.25 196 LEU A C 1
ATOM 1409 O O . LEU A 1 196 ? -1.583 -12.363 -13.201 1.00 97.25 196 LEU A O 1
ATOM 1413 N N . GLY A 1 197 ? -3.087 -10.978 -12.294 1.00 92.00 197 GLY A N 1
ATOM 1414 C CA . GLY A 1 197 ? -4.152 -11.969 -12.151 1.00 92.00 197 GLY A CA 1
ATOM 1415 C C . GLY A 1 197 ? -3.925 -12.965 -11.009 1.00 92.00 197 GLY A C 1
ATOM 1416 O O . GLY A 1 197 ? -4.756 -13.847 -10.803 1.00 92.00 197 GLY A O 1
ATOM 1417 N N . THR A 1 198 ? -2.835 -12.823 -10.249 1.00 88.81 198 THR A N 1
ATOM 1418 C CA . THR A 1 198 ? -2.584 -13.563 -9.008 1.00 88.81 198 THR A CA 1
ATOM 1419 C C . THR A 1 198 ? -2.813 -12.661 -7.789 1.00 88.81 198 THR A C 1
ATOM 1421 O O . THR A 1 198 ? -3.161 -11.490 -7.931 1.00 88.81 198 THR A O 1
ATOM 1424 N N . GLY A 1 199 ? -2.626 -13.187 -6.576 1.00 81.81 199 GLY A N 1
ATOM 1425 C CA . GLY A 1 199 ? -2.730 -12.392 -5.346 1.00 81.81 199 GLY A CA 1
ATOM 1426 C C . GLY A 1 199 ? -1.540 -11.462 -5.075 1.00 81.81 199 GLY A C 1
ATOM 1427 O O . GLY A 1 199 ? -1.599 -10.690 -4.123 1.00 81.81 199 GLY A O 1
ATOM 1428 N N . VAL A 1 200 ? -0.461 -11.553 -5.863 1.00 94.50 200 VAL A N 1
ATOM 1429 C CA . VAL A 1 200 ? 0.803 -10.854 -5.601 1.00 94.50 200 VAL A CA 1
ATOM 1430 C C . VAL A 1 200 ? 1.446 -10.404 -6.913 1.00 94.50 200 VAL A C 1
ATOM 1432 O O . VAL A 1 200 ? 1.733 -11.228 -7.777 1.00 94.50 200 VAL A O 1
ATOM 1435 N N . VAL A 1 201 ? 1.723 -9.110 -7.041 1.00 97.88 201 VAL A N 1
ATOM 1436 C CA . VAL A 1 201 ? 2.397 -8.508 -8.198 1.00 97.88 201 VAL A CA 1
ATOM 1437 C C . VAL A 1 201 ? 3.781 -8.028 -7.785 1.00 97.88 201 VAL A C 1
ATOM 1439 O O . VAL A 1 201 ? 3.928 -7.355 -6.769 1.00 97.88 201 VAL A O 1
ATOM 1442 N N . THR A 1 202 ? 4.795 -8.330 -8.586 1.00 97.50 202 THR A N 1
ATOM 1443 C CA . THR A 1 202 ? 6.140 -7.765 -8.438 1.00 97.50 202 THR A CA 1
ATOM 1444 C C . THR A 1 202 ? 6.393 -6.771 -9.559 1.00 97.50 202 THR A C 1
ATOM 1446 O O . THR A 1 202 ? 6.173 -7.088 -10.732 1.00 97.50 202 THR A O 1
ATOM 1449 N N . ILE A 1 203 ? 6.865 -5.583 -9.188 1.00 95.81 203 ILE A N 1
ATOM 1450 C CA . ILE A 1 203 ? 7.266 -4.527 -10.113 1.00 95.81 203 ILE A CA 1
ATOM 1451 C C . ILE A 1 203 ? 8.734 -4.217 -9.857 1.00 95.81 203 ILE A C 1
ATOM 1453 O O . ILE A 1 203 ? 9.100 -3.906 -8.726 1.00 95.81 203 ILE A O 1
ATOM 1457 N N . THR A 1 204 ? 9.556 -4.296 -10.898 1.00 93.94 204 THR A N 1
ATOM 1458 C CA . THR A 1 204 ? 10.989 -4.013 -10.806 1.00 93.94 204 THR A CA 1
ATOM 1459 C C . THR A 1 204 ? 11.365 -2.793 -11.627 1.00 93.94 204 THR A C 1
ATOM 1461 O O . THR A 1 204 ? 10.844 -2.596 -12.732 1.00 93.94 204 THR A O 1
ATOM 1464 N N . GLY A 1 205 ? 12.331 -2.027 -11.135 1.00 90.38 205 GLY A N 1
ATOM 1465 C CA . GLY A 1 205 ? 12.904 -0.897 -11.851 1.00 90.38 205 GLY A CA 1
ATOM 1466 C C . GLY A 1 205 ? 12.102 0.397 -11.731 1.00 90.38 205 GLY A C 1
ATOM 1467 O O . GLY A 1 205 ? 12.128 1.186 -12.674 1.00 90.38 205 GLY A O 1
ATOM 1468 N N . LEU A 1 206 ? 11.393 0.623 -10.621 1.00 90.88 206 LEU A N 1
ATOM 1469 C CA . LEU A 1 206 ? 10.669 1.875 -10.387 1.00 90.88 206 LEU A CA 1
ATOM 1470 C C . LEU A 1 206 ? 11.635 3.009 -10.031 1.00 90.88 206 LEU A C 1
ATOM 1472 O O . LEU A 1 206 ? 12.566 2.820 -9.253 1.00 90.88 206 LEU A O 1
ATOM 1476 N N . ASP A 1 207 ? 11.390 4.192 -10.586 1.00 89.12 207 ASP A N 1
ATOM 1477 C CA . ASP A 1 207 ? 12.114 5.431 -10.308 1.00 89.12 207 ASP A CA 1
ATOM 1478 C C . ASP A 1 207 ? 11.361 6.292 -9.276 1.00 89.12 207 ASP A C 1
ATOM 1480 O O . ASP A 1 207 ? 10.158 6.128 -9.044 1.00 89.12 207 ASP A O 1
ATOM 1484 N N . ASN A 1 208 ? 12.062 7.283 -8.713 1.00 86.75 208 ASN A N 1
ATOM 1485 C CA . ASN A 1 208 ? 11.473 8.314 -7.854 1.00 86.75 208 ASN A CA 1
ATOM 1486 C C . ASN A 1 208 ? 10.274 9.004 -8.512 1.00 86.75 208 ASN A C 1
ATOM 1488 O O . ASN A 1 208 ? 10.267 9.250 -9.720 1.00 86.75 208 ASN A O 1
ATOM 1492 N N . VAL A 1 209 ? 9.331 9.458 -7.684 1.00 87.62 209 VAL A N 1
ATOM 1493 C CA . VAL A 1 209 ? 8.142 10.198 -8.130 1.00 87.62 209 VAL A CA 1
ATOM 1494 C C . VAL A 1 209 ? 7.331 9.354 -9.116 1.00 87.62 209 VAL A C 1
ATOM 1496 O O . VAL A 1 209 ? 7.088 9.744 -10.260 1.00 87.62 209 VAL A O 1
ATOM 1499 N N . THR A 1 210 ? 6.942 8.165 -8.661 1.00 91.94 210 THR A N 1
ATOM 1500 C CA . THR A 1 210 ? 6.101 7.235 -9.414 1.00 91.94 210 THR A CA 1
ATOM 1501 C C . THR A 1 210 ? 4.871 6.885 -8.596 1.00 91.94 210 THR A C 1
ATOM 1503 O O . THR A 1 210 ? 4.980 6.432 -7.457 1.00 91.94 210 THR A O 1
ATOM 1506 N N . THR A 1 211 ? 3.697 7.062 -9.190 1.00 95.44 211 THR A N 1
ATOM 1507 C CA . THR A 1 211 ? 2.434 6.593 -8.618 1.00 95.44 211 THR A CA 1
ATOM 1508 C C . THR A 1 211 ? 2.080 5.248 -9.229 1.00 95.44 211 THR A C 1
ATOM 1510 O O . THR A 1 211 ? 2.134 5.079 -10.452 1.00 95.44 211 THR A O 1
ATOM 1513 N N . VAL A 1 212 ? 1.720 4.305 -8.363 1.00 97.12 212 VAL A N 1
ATOM 1514 C CA . VAL A 1 212 ? 1.292 2.956 -8.716 1.00 97.12 212 VAL A CA 1
ATOM 1515 C C . VAL A 1 212 ? -0.184 2.817 -8.365 1.00 97.12 212 VAL A C 1
ATOM 1517 O O . VAL A 1 212 ? -0.525 2.682 -7.191 1.00 97.12 212 VAL A O 1
ATOM 1520 N N . ASP A 1 213 ? -1.048 2.817 -9.379 1.00 97.25 213 ASP A N 1
ATOM 1521 C CA . ASP A 1 213 ? -2.472 2.526 -9.207 1.00 97.25 213 ASP A CA 1
ATOM 1522 C C . ASP A 1 213 ? -2.721 1.048 -9.519 1.00 97.25 213 ASP A C 1
ATOM 1524 O O . ASP A 1 213 ? -2.369 0.559 -10.598 1.00 97.25 213 ASP A O 1
ATOM 1528 N N . VAL A 1 214 ? -3.364 0.334 -8.602 1.00 96.94 214 VAL A N 1
ATOM 1529 C CA . VAL A 1 214 ? -3.762 -1.065 -8.759 1.00 96.94 214 VAL A CA 1
ATOM 1530 C C . VAL A 1 214 ? -5.266 -1.167 -8.983 1.00 96.94 214 VAL A C 1
ATOM 1532 O O . VAL A 1 214 ? -6.061 -0.438 -8.393 1.00 96.94 214 VAL A O 1
ATOM 1535 N N . THR A 1 215 ? -5.678 -2.095 -9.841 1.00 96.44 215 THR A N 1
ATOM 1536 C CA . THR A 1 215 ? -7.083 -2.495 -9.992 1.00 96.44 215 THR A CA 1
ATOM 1537 C C . THR A 1 215 ? -7.203 -3.986 -9.749 1.00 96.44 215 THR A C 1
ATOM 1539 O O . THR A 1 215 ? -6.456 -4.770 -10.343 1.00 96.44 215 THR A O 1
ATOM 1542 N N . THR A 1 216 ? -8.147 -4.377 -8.902 1.00 96.69 216 THR A N 1
ATOM 1543 C CA . THR A 1 216 ? -8.405 -5.770 -8.537 1.00 96.69 216 THR A CA 1
ATOM 1544 C C . THR A 1 216 ? -9.638 -6.331 -9.245 1.00 96.69 216 THR A C 1
ATOM 1546 O O . THR A 1 216 ? -10.539 -5.604 -9.661 1.00 96.69 216 THR A O 1
ATOM 1549 N N . SER A 1 217 ? -9.682 -7.656 -9.392 1.00 95.44 217 SER A N 1
ATOM 1550 C CA . SER A 1 217 ? -10.831 -8.385 -9.963 1.00 95.44 217 SER A CA 1
ATOM 1551 C C . SER A 1 217 ? -12.010 -8.548 -8.997 1.00 95.44 217 SER A C 1
ATOM 1553 O O . SER A 1 217 ? -13.131 -8.810 -9.433 1.00 95.44 217 SER A O 1
ATOM 1555 N N . SER A 1 218 ? -11.763 -8.391 -7.700 1.00 94.75 218 SER A N 1
ATOM 1556 C CA . SER A 1 218 ? -12.741 -8.428 -6.610 1.00 94.75 218 SER A CA 1
ATOM 1557 C C . SER A 1 218 ? -12.516 -7.240 -5.676 1.00 94.75 218 SER A C 1
ATOM 1559 O O . SER A 1 218 ? -11.548 -6.497 -5.856 1.00 94.75 218 SER A O 1
ATOM 1561 N N . GLN A 1 219 ? -13.384 -7.058 -4.678 1.00 94.44 219 GLN A N 1
ATOM 1562 C CA . GLN A 1 219 ? -13.114 -6.068 -3.638 1.00 94.44 219 GLN A CA 1
ATOM 1563 C C . GLN A 1 219 ? -11.808 -6.385 -2.900 1.00 94.44 219 GLN A C 1
ATOM 1565 O O . GLN A 1 219 ? -11.388 -7.543 -2.844 1.00 94.44 219 GLN A O 1
ATOM 1570 N N . MET A 1 220 ? -11.190 -5.343 -2.360 1.00 95.50 220 MET A N 1
ATOM 1571 C CA . MET A 1 220 ? -10.071 -5.404 -1.432 1.00 95.50 220 MET A CA 1
ATOM 1572 C C . MET A 1 220 ? -10.267 -4.346 -0.354 1.00 95.50 220 MET A C 1
ATOM 1574 O O . MET A 1 220 ? -10.799 -3.279 -0.628 1.00 95.50 220 MET A O 1
ATOM 1578 N N . ASP A 1 221 ? -9.768 -4.593 0.840 1.00 96.06 221 ASP A N 1
ATOM 1579 C CA . ASP A 1 221 ? -9.749 -3.647 1.956 1.00 96.06 221 ASP A CA 1
ATOM 1580 C C . ASP A 1 221 ? -8.374 -3.592 2.637 1.00 96.06 221 ASP A C 1
ATOM 1582 O O . ASP A 1 221 ? -8.176 -2.810 3.563 1.00 96.06 221 ASP A O 1
ATOM 1586 N N . ARG A 1 222 ? -7.408 -4.380 2.151 1.00 97.00 222 ARG A N 1
ATOM 1587 C CA . ARG A 1 222 ? -6.019 -4.392 2.605 1.00 97.00 222 ARG A CA 1
ATOM 1588 C C . ARG A 1 222 ? -5.061 -4.433 1.423 1.00 97.00 222 ARG A C 1
ATOM 1590 O O . ARG A 1 222 ? -5.187 -5.271 0.529 1.00 97.00 222 ARG A O 1
ATOM 1597 N N . LEU A 1 223 ? -4.055 -3.566 1.459 1.00 97.12 223 LEU A N 1
ATOM 1598 C CA . LEU A 1 223 ? -2.950 -3.513 0.508 1.00 97.12 223 LEU A CA 1
ATOM 1599 C C . LEU A 1 223 ? -1.627 -3.640 1.269 1.00 97.12 223 LEU A C 1
ATOM 1601 O O . LEU A 1 223 ? -1.416 -2.981 2.283 1.00 97.12 223 LEU A O 1
ATOM 1605 N N . THR A 1 224 ? -0.711 -4.462 0.771 1.00 97.00 224 THR A N 1
ATOM 1606 C CA . THR A 1 224 ? 0.656 -4.550 1.303 1.00 97.00 224 THR A CA 1
ATOM 1607 C C . THR A 1 224 ? 1.650 -4.093 0.253 1.00 97.00 224 THR A C 1
ATOM 1609 O O . THR A 1 224 ? 1.558 -4.549 -0.889 1.00 97.00 224 THR A O 1
ATOM 1612 N N . VAL A 1 225 ? 2.634 -3.290 0.651 1.00 97.25 225 VAL A N 1
ATOM 1613 C CA . VAL A 1 225 ? 3.788 -2.917 -0.172 1.00 97.25 225 VAL A CA 1
ATOM 1614 C C . VAL A 1 225 ? 5.054 -3.406 0.521 1.00 97.25 225 VAL A C 1
ATOM 1616 O O . VAL A 1 225 ? 5.380 -2.964 1.620 1.00 97.25 225 VAL A O 1
ATOM 1619 N N . THR A 1 226 ? 5.753 -4.338 -0.116 1.00 96.25 226 THR A N 1
ATOM 1620 C CA . THR A 1 226 ? 6.997 -4.933 0.382 1.00 96.25 226 THR A CA 1
ATOM 1621 C C . THR A 1 226 ? 8.170 -4.458 -0.466 1.00 96.25 226 THR A C 1
ATOM 1623 O O . THR A 1 226 ? 8.115 -4.574 -1.693 1.00 96.25 226 THR A O 1
ATOM 1626 N N . GLY A 1 227 ? 9.245 -3.997 0.172 1.00 92.38 227 GLY A N 1
ATOM 1627 C CA . GLY A 1 227 ? 10.525 -3.782 -0.504 1.00 92.38 227 GLY A CA 1
ATOM 1628 C C . GLY A 1 227 ? 11.166 -5.127 -0.845 1.00 92.38 227 GLY A C 1
ATOM 1629 O O . GLY A 1 227 ? 11.373 -5.958 0.041 1.00 92.38 227 GLY A O 1
ATOM 1630 N N . VAL A 1 228 ? 11.454 -5.382 -2.122 1.00 89.88 228 VAL A N 1
ATOM 1631 C CA . VAL A 1 228 ? 12.129 -6.623 -2.563 1.00 89.88 228 VAL A CA 1
ATOM 1632 C C . VAL A 1 228 ? 13.466 -6.373 -3.240 1.00 89.88 228 VAL A C 1
ATOM 1634 O O . VAL A 1 228 ? 14.176 -7.331 -3.549 1.00 89.88 228 VAL A O 1
ATOM 1637 N N . ASP A 1 229 ? 13.818 -5.106 -3.431 1.00 81.69 229 ASP A N 1
ATOM 1638 C CA . ASP A 1 229 ? 15.164 -4.726 -3.813 1.00 81.69 229 ASP A CA 1
ATOM 1639 C C . ASP A 1 229 ? 16.187 -5.236 -2.779 1.00 81.69 229 ASP A C 1
ATOM 1641 O O . ASP A 1 229 ? 15.847 -5.544 -1.639 1.00 81.69 229 ASP A O 1
ATOM 1645 N N . SER A 1 230 ? 17.448 -5.369 -3.176 1.00 76.94 230 SER A N 1
ATOM 1646 C CA . SER A 1 230 ? 18.531 -5.821 -2.296 1.00 76.94 230 SER A CA 1
ATOM 1647 C C . SER A 1 230 ? 19.332 -4.683 -1.658 1.00 76.94 230 SER A C 1
ATOM 1649 O O . SER A 1 230 ? 20.008 -4.928 -0.658 1.00 76.94 230 SER A O 1
ATOM 1651 N N . ASN A 1 231 ? 19.267 -3.463 -2.199 1.00 75.88 231 ASN A N 1
ATOM 1652 C CA . ASN A 1 231 ? 20.074 -2.322 -1.762 1.00 75.88 231 ASN A CA 1
ATOM 1653 C C . ASN A 1 231 ? 19.261 -1.030 -1.585 1.00 75.88 231 ASN A C 1
ATOM 1655 O O . ASN A 1 231 ? 19.701 -0.153 -0.839 1.00 75.88 231 ASN A O 1
ATOM 1659 N N . GLU A 1 232 ? 18.102 -0.910 -2.233 1.00 84.06 232 GLU A N 1
ATOM 1660 C CA . GLU A 1 232 ? 17.271 0.292 -2.223 1.00 84.06 232 GLU A CA 1
ATOM 1661 C C . GLU A 1 232 ? 15.952 0.109 -1.439 1.00 84.06 232 GLU A C 1
ATOM 1663 O O . GLU A 1 232 ? 15.193 -0.832 -1.642 1.00 84.06 232 GLU A O 1
ATOM 1668 N N . GLY A 1 233 ? 15.646 1.045 -0.542 1.00 85.69 233 GLY A N 1
ATOM 1669 C CA . GLY A 1 233 ? 14.323 1.234 0.051 1.00 85.69 233 GLY A CA 1
ATOM 1670 C C . GLY A 1 233 ? 13.508 2.307 -0.676 1.00 85.69 233 GLY A C 1
ATOM 1671 O O . GLY A 1 233 ? 14.017 3.008 -1.554 1.00 85.69 233 GLY A O 1
ATOM 1672 N N . LEU A 1 234 ? 12.243 2.474 -0.291 1.00 90.38 234 LEU A N 1
ATOM 1673 C CA . LEU A 1 234 ? 11.361 3.513 -0.836 1.00 90.38 234 LEU A CA 1
ATOM 1674 C C . LEU A 1 234 ? 10.609 4.296 0.236 1.00 90.38 234 LEU A C 1
ATOM 1676 O O . LEU A 1 234 ? 10.233 3.753 1.268 1.00 90.38 234 LEU A O 1
ATOM 1680 N N . ASP A 1 235 ? 10.290 5.544 -0.075 1.00 89.62 235 ASP A N 1
ATOM 1681 C CA . ASP A 1 235 ? 9.482 6.420 0.759 1.00 89.62 235 ASP A CA 1
ATOM 1682 C C . ASP A 1 235 ? 8.147 6.662 0.038 1.00 89.62 235 ASP A C 1
ATOM 1684 O O . ASP A 1 235 ? 8.102 7.245 -1.057 1.00 89.62 235 ASP A O 1
ATOM 1688 N N . ILE A 1 236 ? 7.048 6.219 0.649 1.00 93.31 236 ILE A N 1
ATOM 1689 C CA . ILE A 1 236 ? 5.694 6.463 0.139 1.00 93.31 236 ILE A CA 1
ATOM 1690 C C . ILE A 1 236 ? 5.167 7.743 0.772 1.00 93.31 236 ILE A C 1
ATOM 1692 O O . ILE A 1 236 ? 5.151 7.850 1.989 1.00 93.31 236 ILE A O 1
ATOM 1696 N N . THR A 1 237 ? 4.691 8.715 0.000 1.00 92.25 237 THR A N 1
ATOM 1697 C CA . THR A 1 237 ? 4.132 9.963 0.567 1.00 92.25 237 THR A CA 1
ATOM 1698 C C . THR A 1 237 ? 2.623 9.950 0.708 1.00 92.25 237 THR A C 1
ATOM 1700 O O . THR A 1 237 ? 2.061 10.738 1.474 1.00 92.25 237 THR A O 1
ATOM 1703 N N . GLU A 1 238 ? 1.962 9.081 -0.044 1.00 94.06 238 GLU A N 1
ATOM 1704 C CA . GLU A 1 238 ? 0.525 9.123 -0.220 1.00 94.06 238 GLU A CA 1
ATOM 1705 C C . GLU A 1 238 ? -0.011 7.738 -0.565 1.00 94.06 238 GLU A C 1
ATOM 1707 O O . GLU A 1 238 ? 0.619 6.989 -1.311 1.00 94.06 238 GLU A O 1
ATOM 1712 N N . PHE A 1 239 ? -1.173 7.431 0.003 1.00 97.00 239 PHE A N 1
ATOM 1713 C CA . PHE A 1 239 ? -2.029 6.317 -0.379 1.00 97.00 239 PHE A CA 1
ATOM 1714 C C . PHE A 1 239 ? -3.387 6.867 -0.789 1.00 97.00 239 PHE A C 1
ATOM 1716 O O . PHE A 1 239 ? -3.861 7.846 -0.206 1.00 97.00 239 PHE A O 1
ATOM 1723 N N . HIS A 1 240 ? -4.062 6.177 -1.695 1.00 96.25 240 HIS A N 1
ATOM 1724 C CA . HIS A 1 240 ? -5.435 6.488 -2.059 1.00 96.25 240 HIS A CA 1
ATOM 1725 C C . HIS A 1 240 ? -6.233 5.242 -2.403 1.00 96.25 240 HIS A C 1
ATOM 1727 O O . HIS A 1 240 ? -5.686 4.194 -2.742 1.00 96.25 240 HIS A O 1
ATOM 1733 N N . PHE A 1 241 ? -7.555 5.385 -2.376 1.00 95.25 241 PHE A N 1
ATOM 1734 C CA . PHE A 1 241 ? -8.463 4.430 -2.994 1.00 95.25 241 PHE A CA 1
ATOM 1735 C C . PHE A 1 241 ? -9.670 5.115 -3.623 1.00 95.25 241 PHE A C 1
ATOM 1737 O O . PHE A 1 241 ? -10.097 6.189 -3.195 1.00 95.25 241 PHE A O 1
ATOM 1744 N N . SER A 1 242 ? -10.247 4.464 -4.629 1.00 88.50 242 SER A N 1
ATOM 1745 C CA . SER A 1 242 ? -11.539 4.849 -5.191 1.00 88.50 242 SER A CA 1
ATOM 1746 C C . SER A 1 242 ? -12.635 3.969 -4.608 1.00 88.50 242 SER A C 1
ATOM 1748 O O . SER A 1 242 ? -12.570 2.744 -4.718 1.00 88.50 242 SER A O 1
ATOM 1750 N N . ALA A 1 243 ? -13.656 4.592 -4.024 1.00 74.44 243 ALA A N 1
ATOM 1751 C CA . ALA A 1 243 ? -14.876 3.905 -3.618 1.00 74.44 243 ALA A CA 1
ATOM 1752 C C . ALA A 1 243 ? -16.036 4.325 -4.519 1.00 74.44 243 ALA A C 1
ATOM 1754 O O . ALA A 1 243 ? -16.189 5.500 -4.869 1.00 74.44 243 ALA A O 1
ATOM 1755 N N . GLN A 1 244 ? -16.871 3.354 -4.885 1.00 66.31 244 GLN A N 1
ATOM 1756 C CA . GLN A 1 244 ? -18.178 3.654 -5.452 1.00 66.31 244 GLN A CA 1
ATOM 1757 C C . GLN A 1 244 ? -19.140 3.983 -4.316 1.00 66.31 244 GLN A C 1
ATOM 1759 O O . GLN A 1 244 ? -19.346 3.178 -3.410 1.00 66.31 244 GLN A O 1
ATOM 1764 N N . THR A 1 245 ? -19.745 5.166 -4.368 1.00 60.84 245 THR A N 1
ATOM 1765 C CA . THR A 1 245 ? -20.921 5.461 -3.550 1.00 60.84 245 THR A CA 1
ATOM 1766 C C . THR A 1 245 ? -22.144 4.941 -4.296 1.00 60.84 245 THR A C 1
ATOM 1768 O O . THR A 1 245 ? -22.429 5.414 -5.402 1.00 60.84 245 THR A O 1
ATOM 1771 N N . THR A 1 246 ? -22.823 3.953 -3.716 1.00 51.91 246 THR A N 1
ATOM 1772 C CA . THR A 1 246 ? -24.116 3.434 -4.189 1.00 51.91 246 THR A CA 1
ATOM 1773 C C . THR A 1 246 ? -25.278 4.260 -3.669 1.00 51.91 246 THR A C 1
ATOM 1775 O O . THR A 1 246 ? -25.243 4.577 -2.457 1.00 51.91 246 THR A O 1
#